Protein AF-A0A2S9F1L5-F1 (afdb_monomer_lite)

Structure (mmCIF, N/CA/C/O backbone):
data_AF-A0A2S9F1L5-F1
#
_entry.id   AF-A0A2S9F1L5-F1
#
loop_
_atom_site.group_PDB
_atom_site.id
_atom_site.type_symbol
_atom_site.label_atom_id
_atom_site.label_alt_id
_atom_site.label_comp_id
_atom_site.label_asym_id
_atom_site.label_entity_id
_atom_site.label_seq_id
_atom_site.pdbx_PDB_ins_code
_atom_site.Cartn_x
_atom_site.Cartn_y
_atom_site.Cartn_z
_atom_site.occupancy
_atom_site.B_iso_or_equiv
_atom_site.auth_seq_id
_atom_site.auth_comp_id
_atom_site.auth_asym_id
_atom_site.auth_atom_id
_atom_site.pdbx_PDB_model_num
ATOM 1 N N . ALA A 1 1 ? 30.895 2.040 0.336 1.00 32.78 1 ALA A N 1
ATOM 2 C CA . ALA A 1 1 ? 29.605 2.658 0.694 1.00 32.78 1 ALA A CA 1
ATOM 3 C C . ALA A 1 1 ? 28.663 2.482 -0.487 1.00 32.78 1 ALA A C 1
ATOM 5 O O . ALA A 1 1 ? 29.000 2.919 -1.578 1.00 32.78 1 ALA A O 1
ATOM 6 N N . THR A 1 2 ? 27.555 1.765 -0.315 1.00 33.78 2 THR A N 1
ATOM 7 C CA . THR A 1 2 ? 26.520 1.611 -1.346 1.00 33.78 2 THR A CA 1
ATOM 8 C C . THR A 1 2 ? 25.636 2.851 -1.315 1.00 33.78 2 THR A C 1
ATOM 10 O O . THR A 1 2 ? 24.820 3.004 -0.409 1.00 33.78 2 THR A O 1
ATOM 13 N N . VAL A 1 3 ? 25.852 3.774 -2.251 1.00 35.19 3 VAL A N 1
ATOM 14 C CA . VAL A 1 3 ? 24.968 4.928 -2.443 1.00 35.19 3 VAL A CA 1
ATOM 15 C C . VAL A 1 3 ? 23.669 4.389 -3.041 1.00 35.19 3 VAL A C 1
ATOM 17 O O . VAL A 1 3 ? 23.692 3.788 -4.112 1.00 35.19 3 VAL A O 1
ATOM 20 N N . ALA A 1 4 ? 22.560 4.513 -2.308 1.00 44.19 4 ALA A N 1
ATOM 21 C CA . ALA A 1 4 ? 21.244 4.132 -2.813 1.00 44.19 4 ALA A CA 1
ATOM 22 C C . ALA A 1 4 ? 20.911 4.995 -4.048 1.00 44.19 4 ALA A C 1
ATOM 24 O O . ALA A 1 4 ? 21.223 6.190 -4.021 1.00 44.19 4 ALA A O 1
ATOM 25 N N . PRO A 1 5 ? 20.324 4.433 -5.121 1.00 45.09 5 PRO A N 1
ATOM 26 C CA . PRO A 1 5 ? 20.110 5.180 -6.352 1.00 45.09 5 PRO A CA 1
ATOM 27 C C . PRO A 1 5 ? 19.227 6.401 -6.101 1.00 45.09 5 PRO A C 1
ATOM 29 O O . PRO A 1 5 ? 18.130 6.292 -5.549 1.00 45.09 5 PRO A O 1
ATOM 32 N N . ILE A 1 6 ? 19.726 7.558 -6.528 1.00 56.72 6 ILE A N 1
ATOM 33 C CA . ILE A 1 6 ? 18.923 8.748 -6.785 1.00 56.72 6 ILE A CA 1
ATOM 34 C C . ILE A 1 6 ? 18.059 8.366 -7.992 1.00 56.72 6 ILE A C 1
ATOM 36 O O . ILE A 1 6 ? 18.575 8.269 -9.096 1.00 56.72 6 ILE A O 1
ATOM 40 N N . ASP A 1 7 ? 16.786 8.067 -7.744 1.00 67.31 7 ASP A N 1
ATOM 41 C CA . ASP A 1 7 ? 15.774 7.679 -8.738 1.00 67.31 7 ASP A CA 1
ATOM 42 C C . ASP A 1 7 ? 16.015 6.335 -9.488 1.00 67.31 7 ASP A C 1
ATOM 44 O O . ASP A 1 7 ? 16.815 6.253 -10.422 1.00 67.31 7 ASP A O 1
ATOM 48 N N . PRO A 1 8 ? 15.277 5.257 -9.143 1.00 70.44 8 PRO A N 1
ATOM 49 C CA . PRO A 1 8 ? 15.315 3.979 -9.861 1.00 70.44 8 PRO A CA 1
ATOM 50 C C . PRO A 1 8 ? 15.028 4.081 -11.366 1.00 70.44 8 PRO A C 1
ATOM 52 O O . PRO A 1 8 ? 15.541 3.265 -12.130 1.00 70.44 8 PRO A O 1
ATOM 55 N N . ILE A 1 9 ? 14.249 5.073 -11.813 1.00 76.62 9 ILE A N 1
ATOM 56 C CA . ILE A 1 9 ? 13.962 5.281 -13.241 1.00 76.62 9 ILE A CA 1
ATOM 57 C C . ILE A 1 9 ? 15.231 5.680 -13.997 1.00 76.62 9 ILE A C 1
ATOM 59 O O . ILE A 1 9 ? 15.483 5.177 -15.095 1.00 76.62 9 ILE A O 1
ATOM 63 N N . ALA A 1 10 ? 16.071 6.521 -13.389 1.00 77.88 10 ALA A N 1
ATOM 64 C CA . ALA A 1 10 ? 17.339 6.937 -13.976 1.00 77.88 10 ALA A CA 1
ATOM 65 C C . ALA A 1 10 ? 18.288 5.745 -14.189 1.00 77.88 10 ALA A C 1
ATOM 67 O O . ALA A 1 10 ? 18.960 5.675 -15.217 1.00 77.88 10 ALA A O 1
ATOM 68 N N . LEU A 1 11 ? 18.278 4.766 -13.275 1.00 82.75 11 LEU A N 1
ATOM 69 C CA . LEU A 1 11 ? 19.066 3.536 -13.410 1.00 82.75 11 LEU A CA 1
ATOM 70 C C . LEU A 1 11 ? 18.625 2.701 -14.622 1.00 82.75 11 LEU A C 1
ATOM 72 O O . LEU A 1 11 ? 19.463 2.209 -15.376 1.00 82.75 11 LEU A O 1
ATOM 76 N N . PHE A 1 12 ? 17.315 2.546 -14.838 1.00 86.75 12 PHE A N 1
ATOM 77 C CA . PHE A 1 12 ? 16.807 1.808 -15.998 1.00 86.75 12 PHE A CA 1
ATOM 78 C C . PHE A 1 12 ? 17.123 2.521 -17.315 1.00 86.75 12 PHE A C 1
ATOM 80 O O . PHE A 1 12 ? 17.503 1.867 -18.287 1.00 86.75 12 PHE A O 1
ATOM 87 N N . ALA A 1 13 ? 17.026 3.853 -17.342 1.00 85.75 13 ALA A N 1
ATOM 88 C CA . ALA A 1 13 ? 17.409 4.649 -18.505 1.00 85.75 13 ALA A CA 1
ATOM 89 C C . ALA A 1 13 ? 18.908 4.501 -18.827 1.00 85.75 13 ALA A C 1
ATOM 91 O O . ALA A 1 13 ? 19.281 4.322 -19.988 1.00 85.75 13 ALA A O 1
ATOM 92 N N . GLU A 1 14 ? 19.768 4.501 -17.804 1.00 88.06 14 GLU A N 1
ATOM 93 C CA . GLU A 1 14 ? 21.205 4.276 -17.974 1.00 88.06 14 GLU A CA 1
ATOM 94 C C . GLU A 1 14 ? 21.508 2.876 -18.530 1.00 88.06 14 GLU A C 1
ATOM 96 O O . GLU A 1 14 ? 22.348 2.730 -19.422 1.00 88.06 14 GLU A O 1
ATOM 101 N N . GLU A 1 15 ? 20.798 1.842 -18.075 1.00 89.31 15 GLU A N 1
ATOM 102 C CA . GLU A 1 15 ? 20.958 0.490 -18.620 1.00 89.31 15 GLU A CA 1
ATOM 103 C C . GLU A 1 15 ? 20.517 0.386 -20.089 1.00 89.31 15 GLU A C 1
ATOM 105 O O . GLU A 1 15 ? 21.185 -0.289 -20.878 1.00 89.31 15 GLU A O 1
ATOM 110 N N . VAL A 1 16 ? 19.462 1.094 -20.509 1.00 90.81 16 VAL A N 1
ATOM 111 C CA . VAL A 1 16 ? 19.066 1.168 -21.931 1.00 90.81 16 VAL A CA 1
ATOM 112 C C . VAL A 1 16 ? 20.154 1.832 -22.778 1.00 90.81 16 VAL A C 1
ATOM 114 O O . VAL A 1 16 ? 20.496 1.328 -23.852 1.00 90.81 16 VAL A O 1
ATOM 117 N N . GLU A 1 17 ? 20.771 2.904 -22.280 1.00 89.81 17 GLU A N 1
ATOM 118 C CA . GLU A 1 17 ? 21.911 3.550 -22.941 1.00 89.81 17 GLU A CA 1
ATOM 119 C C . GLU A 1 17 ? 23.137 2.626 -23.025 1.00 89.81 17 GLU A C 1
ATOM 121 O O . GLU A 1 17 ? 23.826 2.578 -24.050 1.00 89.81 17 GLU A O 1
ATOM 126 N N . GLN A 1 18 ? 23.403 1.823 -21.992 1.00 89.19 18 GLN A N 1
ATOM 127 C CA . GLN A 1 18 ? 24.460 0.811 -22.048 1.00 89.19 18 GLN A CA 1
ATOM 128 C C . GLN A 1 18 ? 24.161 -0.260 -23.105 1.00 89.19 18 GLN A C 1
ATOM 130 O O . GLN A 1 18 ? 25.047 -0.598 -23.893 1.00 89.19 18 GLN A O 1
ATOM 135 N N . VAL A 1 19 ? 22.922 -0.753 -23.192 1.00 90.94 19 VAL A N 1
ATOM 136 C CA . VAL A 1 19 ? 22.502 -1.699 -24.241 1.00 90.94 19 VAL A CA 1
ATOM 137 C C . VAL A 1 19 ? 22.684 -1.090 -25.633 1.00 90.94 19 VAL A C 1
ATOM 139 O O . VAL A 1 19 ? 23.236 -1.747 -26.515 1.00 90.94 19 VAL A O 1
ATOM 142 N N . LYS A 1 20 ? 22.319 0.181 -25.830 1.00 90.69 20 LYS A N 1
ATOM 143 C CA . LYS A 1 20 ? 22.536 0.902 -27.093 1.00 90.69 20 LYS A CA 1
ATOM 144 C C . LYS A 1 20 ? 24.012 0.946 -27.490 1.00 90.69 20 LYS A C 1
ATOM 146 O O . LYS A 1 20 ? 24.344 0.663 -28.640 1.00 90.69 20 LYS A O 1
ATOM 151 N N . ARG A 1 21 ? 24.918 1.218 -26.542 1.00 89.25 21 ARG A N 1
ATOM 152 C CA . ARG A 1 21 ? 26.377 1.188 -26.784 1.00 89.25 21 ARG A CA 1
ATOM 153 C C . ARG A 1 21 ? 26.874 -0.201 -27.193 1.00 89.25 21 ARG A C 1
ATOM 155 O O . ARG A 1 21 ? 27.760 -0.302 -28.037 1.00 89.25 21 ARG A O 1
ATOM 162 N N . LEU A 1 22 ? 26.305 -1.266 -26.626 1.00 89.06 22 LEU A N 1
ATOM 163 C CA . LEU A 1 22 ? 26.639 -2.658 -26.964 1.00 89.06 22 LEU A CA 1
ATOM 164 C C . LEU A 1 22 ? 26.080 -3.121 -28.317 1.00 89.06 22 LEU A C 1
ATOM 166 O O . LEU A 1 22 ? 26.531 -4.139 -28.840 1.00 89.06 22 LEU A O 1
ATOM 170 N N . LEU A 1 23 ? 25.093 -2.401 -28.853 1.00 88.50 23 LEU A N 1
ATOM 171 C CA . LEU A 1 23 ? 24.484 -2.639 -30.163 1.00 88.50 23 LEU A CA 1
ATOM 172 C C . LEU A 1 23 ? 25.042 -1.712 -31.253 1.00 88.50 23 LEU A C 1
ATOM 174 O O . LEU A 1 23 ? 24.638 -1.820 -32.411 1.00 88.50 23 LEU A O 1
ATOM 178 N N . ALA A 1 24 ? 25.967 -0.811 -30.907 1.00 86.38 24 ALA A N 1
ATOM 179 C CA . ALA A 1 24 ? 26.549 0.133 -31.849 1.00 86.38 24 ALA A CA 1
ATOM 180 C C . ALA A 1 24 ? 27.286 -0.590 -32.999 1.00 86.38 24 ALA A C 1
ATOM 182 O O . ALA A 1 24 ? 27.928 -1.627 -32.770 1.00 86.38 24 ALA A O 1
ATOM 183 N N . PRO A 1 25 ? 27.254 -0.044 -34.231 1.00 80.31 25 PRO A N 1
ATOM 184 C CA . PRO A 1 25 ? 27.960 -0.621 -35.371 1.00 80.31 25 PRO A CA 1
ATOM 185 C C . PRO A 1 25 ? 29.441 -0.871 -35.064 1.00 80.31 25 PRO A C 1
ATOM 187 O O . PRO A 1 25 ? 30.115 -0.039 -34.463 1.00 80.31 25 PRO A O 1
ATOM 190 N N . GLY A 1 26 ? 29.954 -2.032 -35.473 1.00 78.06 26 GLY A N 1
ATOM 191 C CA . GLY A 1 26 ? 31.344 -2.429 -35.218 1.00 78.06 26 GLY A CA 1
ATOM 192 C C . GLY A 1 26 ? 31.583 -3.117 -33.871 1.00 78.06 26 GLY A C 1
ATOM 193 O O . GLY A 1 26 ? 32.672 -3.643 -33.647 1.00 78.06 26 GLY A O 1
ATOM 194 N N . THR A 1 27 ? 30.574 -3.207 -32.999 1.00 75.12 27 THR A N 1
ATOM 195 C CA . THR A 1 27 ? 30.660 -3.996 -31.765 1.00 75.12 27 THR A CA 1
ATOM 196 C C . THR A 1 27 ? 30.095 -5.406 -31.990 1.00 75.12 27 THR A C 1
ATOM 198 O O . THR A 1 27 ? 28.985 -5.595 -32.479 1.00 75.12 27 THR A O 1
ATOM 201 N N . ARG A 1 28 ? 30.862 -6.451 -31.647 1.00 78.88 28 ARG A N 1
ATOM 202 C CA . ARG A 1 28 ? 30.397 -7.856 -31.678 1.00 78.88 28 ARG A CA 1
ATOM 203 C C . ARG A 1 28 ? 29.862 -8.292 -30.306 1.00 78.88 28 ARG A C 1
ATOM 205 O O . ARG A 1 28 ? 30.169 -9.384 -29.842 1.00 78.88 28 ARG A O 1
ATOM 212 N N . ARG A 1 29 ? 29.101 -7.422 -29.626 1.00 86.62 29 ARG A N 1
ATOM 213 C CA . ARG A 1 29 ? 28.637 -7.616 -28.232 1.00 86.62 29 ARG A CA 1
ATOM 214 C C . ARG A 1 29 ? 27.128 -7.874 -28.105 1.00 86.62 29 ARG A C 1
ATOM 216 O O . ARG A 1 29 ? 26.561 -7.742 -27.025 1.00 86.62 29 ARG A O 1
ATOM 223 N N . GLY A 1 30 ? 26.478 -8.323 -29.181 1.00 84.56 30 GLY A N 1
ATOM 224 C CA . GLY A 1 30 ? 25.028 -8.566 -29.206 1.00 84.56 30 GLY A CA 1
ATOM 225 C C . GLY A 1 30 ? 24.524 -9.564 -28.152 1.00 84.56 30 GLY A C 1
ATOM 226 O O . GLY A 1 30 ? 23.450 -9.367 -27.594 1.00 84.56 30 GLY A O 1
ATOM 227 N N . ALA A 1 31 ? 25.304 -10.597 -27.815 1.00 86.38 31 ALA A N 1
ATOM 228 C CA . ALA A 1 31 ? 24.932 -11.551 -26.763 1.00 86.38 31 ALA A CA 1
ATOM 229 C C . ALA A 1 31 ? 24.867 -10.896 -25.369 1.00 86.38 31 ALA A C 1
ATOM 231 O O . ALA A 1 31 ? 23.965 -11.185 -24.584 1.00 86.38 31 ALA A O 1
ATOM 232 N N . GLU A 1 32 ? 25.787 -9.975 -25.081 1.00 88.56 32 GLU A N 1
ATOM 233 C CA . GLU A 1 32 ? 25.811 -9.216 -23.829 1.00 88.56 32 GLU A CA 1
ATOM 234 C C . GLU A 1 32 ? 24.656 -8.209 -23.769 1.00 88.56 32 GLU A C 1
ATOM 236 O O . GLU A 1 32 ? 23.984 -8.096 -22.743 1.00 88.56 32 GLU A O 1
ATOM 241 N N . ALA A 1 33 ? 24.370 -7.542 -24.893 1.00 90.06 33 ALA A N 1
ATOM 242 C CA . ALA A 1 33 ? 23.213 -6.663 -25.025 1.00 90.06 33 ALA A CA 1
ATOM 243 C C . ALA A 1 33 ? 21.903 -7.413 -24.733 1.00 90.06 33 ALA A C 1
ATOM 245 O O . ALA A 1 33 ? 21.088 -6.943 -23.942 1.00 90.06 33 ALA A O 1
ATOM 246 N N . LEU A 1 34 ? 21.725 -8.612 -25.302 1.00 89.94 34 LEU A N 1
ATOM 247 C CA . LEU A 1 34 ? 20.540 -9.443 -25.065 1.00 89.94 34 LEU A CA 1
ATOM 248 C C . LEU A 1 34 ? 20.431 -9.927 -23.614 1.00 89.94 34 LEU A C 1
ATOM 250 O O . LEU A 1 34 ? 19.323 -10.006 -23.087 1.00 89.94 34 LEU A O 1
ATOM 254 N N . ALA A 1 35 ? 21.549 -10.240 -22.955 1.00 89.31 35 ALA A N 1
ATOM 255 C CA . ALA A 1 35 ? 21.543 -10.650 -21.552 1.00 89.31 35 ALA A CA 1
ATOM 256 C C . ALA A 1 35 ? 21.065 -9.518 -20.627 1.00 89.31 35 ALA A C 1
ATOM 258 O O . ALA A 1 35 ? 20.206 -9.745 -19.775 1.00 89.31 35 ALA A O 1
ATOM 259 N N . ARG A 1 36 ? 21.563 -8.293 -20.838 1.00 90.06 36 ARG A N 1
ATOM 260 C CA . ARG A 1 36 ? 21.120 -7.101 -20.094 1.00 90.06 36 ARG A CA 1
ATOM 261 C C . ARG A 1 36 ? 19.664 -6.758 -20.383 1.00 90.06 36 ARG A C 1
ATOM 263 O O . ARG A 1 36 ? 18.882 -6.533 -19.464 1.00 90.06 36 ARG A O 1
ATOM 270 N N . LEU A 1 37 ? 19.278 -6.813 -21.655 1.00 91.50 37 LEU A N 1
ATOM 271 C CA . LEU A 1 37 ? 17.907 -6.557 -22.072 1.00 91.50 37 LEU A CA 1
ATOM 272 C C . LEU A 1 37 ? 16.920 -7.571 -21.473 1.00 91.50 37 LEU A C 1
ATOM 274 O O . LEU A 1 37 ? 15.808 -7.205 -21.106 1.00 91.50 37 LEU A O 1
ATOM 278 N N . ARG A 1 38 ? 17.329 -8.838 -21.321 1.00 91.00 38 ARG A N 1
ATOM 279 C CA . ARG A 1 38 ? 16.512 -9.868 -20.665 1.00 91.00 38 ARG A CA 1
ATOM 280 C C . ARG A 1 38 ? 16.194 -9.501 -19.219 1.00 91.00 38 ARG A C 1
ATOM 282 O O . ARG A 1 38 ? 15.061 -9.699 -18.799 1.00 91.00 38 ARG A O 1
ATOM 289 N N . ALA A 1 39 ? 17.158 -8.962 -18.473 1.00 88.94 39 ALA A N 1
ATOM 290 C CA . ALA A 1 39 ? 16.919 -8.516 -17.103 1.00 88.94 39 ALA A CA 1
ATOM 291 C C . ALA A 1 39 ? 15.882 -7.380 -17.055 1.00 88.94 39 ALA A C 1
ATOM 293 O O . ALA A 1 39 ? 14.930 -7.469 -16.282 1.00 88.94 39 ALA A O 1
ATOM 294 N N . LEU A 1 40 ? 16.011 -6.377 -17.933 1.00 89.50 40 LEU A N 1
ATOM 295 C CA . LEU A 1 40 ? 15.041 -5.280 -18.051 1.00 89.50 40 LEU A CA 1
ATOM 296 C C . LEU A 1 40 ? 13.640 -5.785 -18.424 1.00 89.50 40 LEU A C 1
ATOM 298 O O . LEU A 1 40 ? 12.666 -5.429 -17.773 1.00 89.50 40 LEU A O 1
ATOM 302 N N . ALA A 1 41 ? 13.543 -6.676 -19.412 1.00 89.38 41 ALA A N 1
ATOM 303 C CA . ALA A 1 41 ? 12.271 -7.232 -19.868 1.00 89.38 41 ALA A CA 1
ATOM 304 C C . ALA A 1 41 ? 11.588 -8.126 -18.815 1.00 89.38 41 ALA A C 1
ATOM 306 O O . ALA A 1 41 ? 10.364 -8.153 -18.733 1.00 89.38 41 ALA A O 1
ATOM 307 N N . ILE A 1 42 ? 12.354 -8.837 -17.978 1.00 87.62 42 ILE A N 1
ATOM 308 C CA . ILE A 1 42 ? 11.793 -9.589 -16.844 1.00 87.62 42 ILE A CA 1
ATOM 309 C C . ILE A 1 42 ? 11.185 -8.635 -15.815 1.00 87.62 42 ILE A C 1
ATOM 311 O O . ILE A 1 42 ? 10.093 -8.900 -15.317 1.00 87.62 42 ILE A O 1
ATOM 315 N N . VAL A 1 43 ? 11.883 -7.543 -15.488 1.00 85.62 43 VAL A N 1
ATOM 316 C CA . VAL A 1 43 ? 11.365 -6.531 -14.557 1.00 85.62 43 VAL A CA 1
ATOM 317 C C . VAL A 1 43 ? 10.105 -5.893 -15.135 1.00 85.62 43 VAL A C 1
ATOM 319 O O . VAL A 1 43 ? 9.093 -5.842 -14.447 1.00 85.62 43 VAL A O 1
ATOM 322 N N . ASP A 1 44 ? 10.130 -5.491 -16.402 1.00 85.62 44 ASP A N 1
ATOM 323 C CA . ASP A 1 44 ? 8.987 -4.890 -17.091 1.00 85.62 44 ASP A CA 1
ATOM 324 C C . ASP A 1 44 ? 7.751 -5.803 -17.129 1.00 85.62 44 ASP A C 1
ATOM 326 O O . ASP A 1 44 ? 6.651 -5.386 -16.754 1.00 85.62 44 ASP A O 1
ATOM 330 N N . GLY A 1 45 ? 7.941 -7.075 -17.492 1.00 83.62 45 GLY A N 1
ATOM 331 C CA . GLY A 1 45 ? 6.876 -8.075 -17.484 1.00 83.62 45 GLY A CA 1
ATOM 332 C C . GLY A 1 45 ? 6.324 -8.311 -16.078 1.00 83.62 45 GLY A C 1
ATOM 333 O O . GLY A 1 45 ? 5.110 -8.299 -15.876 1.00 83.62 45 GLY A O 1
ATOM 334 N N . ALA A 1 46 ? 7.202 -8.427 -15.075 1.00 80.25 46 ALA A N 1
ATOM 335 C CA . ALA A 1 46 ? 6.788 -8.579 -13.681 1.00 80.25 46 ALA A CA 1
ATOM 336 C C . ALA A 1 46 ? 5.973 -7.373 -13.182 1.00 80.25 46 ALA A C 1
ATOM 338 O O . ALA A 1 46 ? 4.975 -7.562 -12.483 1.00 80.25 46 ALA A O 1
ATOM 339 N N . MET A 1 47 ? 6.358 -6.153 -13.570 1.00 77.62 47 MET A N 1
ATOM 340 C CA . MET A 1 47 ? 5.618 -4.930 -13.246 1.00 77.62 47 MET A CA 1
ATOM 341 C C . MET A 1 47 ? 4.269 -4.867 -13.968 1.00 77.62 47 MET A C 1
ATOM 343 O O . MET A 1 47 ? 3.281 -4.443 -13.373 1.00 77.62 47 MET A O 1
ATOM 347 N N . SER A 1 48 ? 4.196 -5.391 -15.193 1.00 74.50 48 SER A N 1
ATOM 348 C CA . SER A 1 48 ? 2.965 -5.527 -15.986 1.00 74.50 48 SER A CA 1
ATOM 349 C C . SER A 1 48 ? 2.034 -6.658 -15.536 1.00 74.50 48 SER A C 1
ATOM 351 O O . SER A 1 48 ? 0.931 -6.805 -16.062 1.00 74.50 48 SER A O 1
ATOM 353 N N . GLY A 1 49 ? 2.438 -7.454 -14.540 1.00 68.38 49 GLY A N 1
ATOM 354 C CA . GLY A 1 49 ? 1.690 -8.626 -14.082 1.00 68.38 49 GLY A CA 1
ATOM 355 C C . GLY A 1 49 ? 1.808 -9.838 -15.013 1.00 68.38 49 GLY A C 1
ATOM 356 O O . GLY A 1 49 ? 1.109 -10.838 -14.814 1.00 68.38 49 GLY A O 1
ATOM 357 N N . GLU A 1 50 ? 2.701 -9.778 -16.001 1.00 74.56 50 GLU A N 1
ATOM 358 C CA . GLU A 1 50 ? 3.043 -10.899 -16.865 1.00 74.56 50 GLU A CA 1
ATOM 359 C C . GLU A 1 50 ? 3.936 -11.896 -16.117 1.00 74.56 50 GLU A C 1
ATOM 361 O O . GLU A 1 50 ? 4.830 -11.544 -15.348 1.00 74.56 50 GLU A O 1
ATOM 366 N N . ARG A 1 51 ? 3.661 -13.187 -16.320 1.00 61.28 51 ARG A N 1
ATOM 367 C CA . ARG A 1 51 ? 4.341 -14.290 -15.612 1.00 61.28 51 ARG A CA 1
ATOM 368 C C . ARG A 1 51 ? 5.277 -15.092 -16.508 1.00 61.28 51 ARG A C 1
ATOM 370 O O . ARG A 1 51 ? 5.947 -16.005 -16.027 1.00 61.28 51 ARG A O 1
ATOM 377 N N . LEU A 1 52 ? 5.272 -14.800 -17.803 1.00 72.88 52 LEU A N 1
ATOM 378 C CA . LEU A 1 52 ? 6.083 -15.496 -18.789 1.00 72.88 52 LEU A CA 1
ATOM 379 C C . LEU A 1 52 ? 7.424 -14.783 -18.927 1.00 72.88 52 LEU A C 1
ATOM 381 O O . LEU A 1 52 ? 7.495 -13.558 -18.908 1.00 72.88 52 LEU A O 1
ATOM 385 N N . GLN A 1 53 ? 8.496 -15.565 -19.039 1.00 78.50 53 GLN A N 1
ATOM 386 C CA . GLN A 1 53 ? 9.803 -14.995 -19.337 1.00 78.50 53 GLN A CA 1
ATOM 387 C C . GLN A 1 53 ? 9.836 -14.504 -20.788 1.00 78.50 53 GLN A C 1
ATOM 389 O O . GLN A 1 53 ? 9.296 -15.185 -21.664 1.00 78.50 53 GLN A O 1
ATOM 394 N N . PRO A 1 54 ? 10.515 -13.379 -21.058 1.00 83.44 54 PRO A N 1
ATOM 395 C CA . PRO A 1 54 ? 10.622 -12.840 -22.403 1.00 83.44 54 PRO A CA 1
ATOM 396 C C . PRO A 1 54 ? 11.378 -13.814 -23.313 1.00 83.44 54 PRO A C 1
ATOM 398 O O . PRO A 1 54 ? 12.476 -14.290 -22.993 1.00 83.44 54 PRO A O 1
ATOM 401 N N . SER A 1 55 ? 10.788 -14.100 -24.470 1.00 85.69 55 SER A N 1
ATOM 402 C CA . SER A 1 55 ? 11.382 -14.954 -25.494 1.00 85.69 55 SER A CA 1
ATOM 403 C C . SER A 1 55 ? 12.542 -14.251 -26.200 1.00 85.69 55 SER A C 1
ATOM 405 O O . SER A 1 55 ? 12.624 -13.025 -26.273 1.00 85.69 55 SER A O 1
ATOM 407 N N . GLU A 1 56 ? 13.451 -15.022 -26.797 1.00 84.88 56 GLU A N 1
ATOM 408 C CA . GLU A 1 56 ? 14.588 -14.442 -27.521 1.00 84.88 56 GLU A CA 1
ATOM 409 C C . GLU A 1 56 ? 14.150 -13.575 -28.717 1.00 84.88 56 GLU A C 1
ATOM 411 O O . GLU A 1 56 ? 14.784 -12.566 -29.024 1.00 84.88 56 GLU A O 1
ATOM 416 N N . ASN A 1 57 ? 13.027 -13.916 -29.354 1.00 85.75 57 ASN A N 1
ATOM 417 C CA . ASN A 1 57 ? 12.463 -13.135 -30.453 1.00 85.75 57 ASN A CA 1
ATOM 418 C C . ASN A 1 57 ? 11.926 -11.775 -29.991 1.00 85.75 57 ASN A C 1
ATOM 420 O O . ASN A 1 57 ? 12.102 -10.781 -30.696 1.00 85.75 57 ASN A O 1
ATOM 424 N N . GLU A 1 58 ? 11.295 -11.706 -28.819 1.00 85.19 58 GLU A N 1
ATOM 425 C CA . GLU A 1 58 ? 10.856 -10.438 -28.224 1.00 85.19 58 GLU A CA 1
ATOM 426 C C . GLU A 1 58 ? 12.052 -9.563 -27.862 1.00 85.19 58 GLU A C 1
ATOM 428 O O . GLU A 1 58 ? 12.096 -8.396 -28.248 1.00 85.19 58 GLU A O 1
ATOM 433 N N . LEU A 1 59 ? 13.079 -10.149 -27.238 1.00 90.06 59 LEU A N 1
ATOM 434 C CA . LEU A 1 59 ? 14.314 -9.435 -26.913 1.00 90.06 59 LEU A CA 1
ATOM 435 C C . LEU A 1 59 ? 14.994 -8.877 -28.171 1.00 90.06 59 LEU A C 1
ATOM 437 O O . LEU A 1 59 ? 15.434 -7.731 -28.179 1.00 90.06 59 LEU A O 1
ATOM 441 N N . ARG A 1 60 ? 15.028 -9.635 -29.274 1.00 88.81 60 ARG A N 1
ATOM 442 C CA . ARG A 1 60 ? 15.574 -9.149 -30.553 1.00 88.81 60 ARG A CA 1
ATOM 443 C C . ARG A 1 60 ? 14.762 -7.998 -31.149 1.00 88.81 60 ARG A C 1
ATOM 445 O O . ARG A 1 60 ? 15.360 -7.085 -31.711 1.00 88.81 60 ARG A O 1
ATOM 452 N N . LYS A 1 61 ? 13.431 -8.001 -31.016 1.00 89.62 61 LYS A N 1
ATOM 453 C CA . LYS A 1 61 ? 12.578 -6.886 -31.470 1.00 89.62 61 LYS A CA 1
ATOM 454 C C . LYS A 1 61 ? 12.872 -5.606 -30.693 1.00 89.62 61 LYS A C 1
ATOM 456 O O . LYS A 1 61 ? 13.014 -4.548 -31.298 1.00 89.62 61 LYS A O 1
ATOM 461 N N . VAL A 1 62 ? 12.985 -5.702 -29.371 1.00 89.00 62 VAL A N 1
ATOM 462 C CA . VAL A 1 62 ? 13.323 -4.553 -28.520 1.00 89.00 62 VAL A CA 1
ATOM 463 C C . VAL A 1 62 ? 14.753 -4.077 -28.808 1.00 89.00 62 VAL A C 1
ATOM 465 O O . VAL A 1 62 ? 14.970 -2.885 -28.997 1.00 89.00 62 VAL A O 1
ATOM 468 N N . ALA A 1 63 ? 15.714 -4.992 -28.966 1.00 89.31 63 ALA A N 1
ATOM 469 C CA . ALA A 1 63 ? 17.083 -4.652 -29.354 1.00 89.31 63 ALA A CA 1
ATOM 470 C C . ALA A 1 63 ? 17.152 -3.947 -30.721 1.00 89.31 63 ALA A C 1
ATOM 472 O O . ALA A 1 63 ? 17.916 -3.000 -30.882 1.00 89.31 63 ALA A O 1
ATOM 473 N N . ALA A 1 64 ? 16.331 -4.355 -31.695 1.00 89.06 64 ALA A N 1
ATOM 474 C CA . ALA A 1 64 ? 16.248 -3.686 -32.992 1.00 89.06 64 ALA A CA 1
ATOM 475 C C . ALA A 1 64 ? 15.722 -2.246 -32.871 1.00 89.06 64 ALA A C 1
ATOM 477 O O . ALA A 1 64 ? 16.263 -1.351 -33.515 1.00 89.06 64 ALA A O 1
ATOM 478 N N . LYS A 1 65 ? 14.719 -2.004 -32.012 1.00 90.00 65 LYS A N 1
ATOM 479 C CA . LYS A 1 65 ? 14.228 -0.646 -31.716 1.00 90.00 65 LYS A CA 1
ATOM 480 C C . LYS A 1 65 ? 15.323 0.218 -31.085 1.00 90.00 65 LYS A C 1
ATOM 482 O O . LYS A 1 65 ? 15.561 1.327 -31.553 1.00 90.00 65 LYS A O 1
ATOM 487 N N . ILE A 1 66 ? 16.043 -0.320 -30.098 1.00 90.19 66 ILE A N 1
ATOM 488 C CA . ILE A 1 66 ? 17.158 0.386 -29.445 1.00 90.19 66 ILE A CA 1
ATOM 489 C C . ILE A 1 66 ? 18.281 0.695 -30.441 1.00 90.19 66 ILE A C 1
ATOM 491 O O . ILE A 1 66 ? 18.797 1.812 -30.476 1.00 90.19 66 ILE A O 1
ATOM 495 N N . GLY A 1 67 ? 18.629 -0.266 -31.300 1.00 84.88 67 GLY A N 1
ATOM 496 C CA . GLY A 1 67 ? 19.607 -0.074 -32.372 1.00 84.88 67 GLY A CA 1
ATOM 497 C C . GLY A 1 67 ? 19.180 0.973 -33.409 1.00 84.88 67 GLY A C 1
ATOM 498 O O . GLY A 1 67 ? 20.035 1.655 -33.967 1.00 84.88 67 GLY A O 1
ATOM 499 N N . ALA A 1 68 ? 17.872 1.149 -33.625 1.00 86.38 68 ALA A N 1
ATOM 500 C CA . ALA A 1 68 ? 17.305 2.200 -34.472 1.00 86.38 68 ALA A CA 1
ATOM 501 C C . ALA A 1 68 ? 17.262 3.586 -33.795 1.00 86.38 68 ALA A C 1
ATOM 503 O O . ALA A 1 68 ? 16.880 4.563 -34.435 1.00 86.38 68 ALA A O 1
ATOM 504 N N . GLY A 1 69 ? 17.677 3.686 -32.528 1.00 84.56 69 GLY A N 1
ATOM 505 C CA . GLY A 1 69 ? 17.779 4.941 -31.786 1.00 84.56 69 GLY A CA 1
ATOM 506 C C . GLY A 1 69 ? 16.673 5.178 -30.760 1.00 84.56 69 GLY A C 1
ATOM 507 O O . GLY A 1 69 ? 16.748 6.185 -30.063 1.00 84.56 69 GLY A O 1
ATOM 508 N N . GLU A 1 70 ? 15.704 4.268 -30.626 1.00 88.00 70 GLU A N 1
ATOM 509 C CA . GLU A 1 70 ? 14.654 4.357 -29.606 1.00 88.00 70 GLU A CA 1
ATOM 510 C C . GLU A 1 70 ? 15.246 4.125 -28.210 1.00 88.00 70 GLU A C 1
ATOM 512 O O . GLU A 1 70 ? 15.836 3.079 -27.944 1.00 88.00 70 GLU A O 1
ATOM 517 N N . THR A 1 71 ? 15.093 5.094 -27.313 1.00 85.50 71 THR A N 1
ATOM 518 C CA . THR A 1 71 ? 15.590 5.012 -25.929 1.00 85.50 71 THR A CA 1
ATOM 519 C C . THR A 1 71 ? 14.538 5.396 -24.899 1.00 85.50 71 THR A C 1
ATOM 521 O O . THR A 1 71 ? 14.808 5.325 -23.700 1.00 85.50 71 THR A O 1
ATOM 524 N N . HIS A 1 72 ? 13.329 5.764 -25.332 1.00 84.81 72 HIS A N 1
ATOM 525 C CA . HIS A 1 72 ? 12.260 6.125 -24.416 1.00 84.81 72 HIS A CA 1
ATOM 526 C C . HIS A 1 72 ? 11.740 4.875 -23.695 1.00 84.81 72 HIS A C 1
ATOM 528 O O . HIS A 1 72 ? 11.260 3.926 -24.323 1.00 84.81 72 HIS A O 1
ATOM 534 N N . LEU A 1 73 ? 11.826 4.886 -22.360 1.00 83.12 73 LEU A N 1
ATOM 535 C CA . LEU A 1 73 ? 11.367 3.781 -21.512 1.00 83.12 73 LEU A CA 1
ATOM 536 C C . LEU A 1 73 ? 9.876 3.499 -21.711 1.00 83.12 73 LEU A C 1
ATOM 538 O O . LEU A 1 73 ? 9.507 2.338 -21.807 1.00 83.12 73 LEU A O 1
ATOM 542 N N . ASP A 1 74 ? 9.053 4.531 -21.885 1.00 81.31 74 ASP A N 1
ATOM 54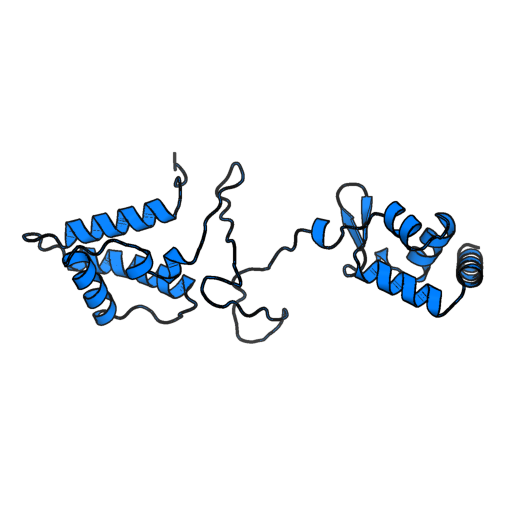3 C CA . ASP A 1 74 ? 7.603 4.399 -22.093 1.00 81.31 74 ASP A CA 1
ATOM 544 C C . ASP A 1 74 ? 7.255 3.533 -23.317 1.00 81.31 74 ASP A C 1
ATOM 546 O O . ASP A 1 74 ? 6.252 2.819 -23.337 1.00 81.31 74 ASP A O 1
ATOM 550 N N . THR A 1 75 ? 8.109 3.568 -24.344 1.00 84.00 75 THR A N 1
ATOM 551 C CA . THR A 1 75 ? 7.924 2.827 -25.599 1.00 84.00 75 THR A CA 1
ATOM 552 C C . THR A 1 75 ? 8.500 1.411 -25.530 1.00 84.00 75 THR A C 1
ATOM 554 O O . THR A 1 75 ? 8.009 0.497 -26.203 1.00 84.00 75 THR A O 1
ATOM 557 N N . LEU A 1 76 ? 9.587 1.229 -24.778 1.00 85.94 76 LEU A N 1
ATOM 558 C CA . LEU A 1 76 ? 10.344 -0.025 -24.720 1.00 85.94 76 LEU A CA 1
ATOM 559 C C . LEU A 1 76 ? 9.900 -0.938 -23.573 1.00 85.94 76 LEU A C 1
ATOM 561 O O . LEU A 1 76 ? 9.894 -2.154 -23.749 1.00 85.94 76 LEU A O 1
ATOM 565 N N . PHE A 1 77 ? 9.546 -0.344 -22.435 1.00 87.81 77 PHE A N 1
ATOM 566 C CA . PHE A 1 77 ? 9.262 -0.990 -21.154 1.00 87.81 77 PHE A CA 1
ATOM 567 C C . PHE A 1 77 ? 8.092 -0.272 -20.443 1.00 87.81 77 PHE A C 1
ATOM 569 O O . PHE A 1 77 ? 8.294 0.447 -19.454 1.00 87.81 77 PHE A O 1
ATOM 576 N N . PRO A 1 78 ? 6.856 -0.433 -20.954 1.00 82.31 78 PRO A N 1
ATOM 577 C CA . PRO A 1 78 ? 5.673 0.269 -20.453 1.00 82.31 78 PRO A CA 1
ATOM 578 C C . PRO A 1 78 ? 5.310 -0.078 -18.997 1.00 82.31 78 PRO A C 1
ATOM 580 O O . PRO A 1 78 ? 4.682 0.721 -18.294 1.00 82.31 78 PRO A O 1
ATOM 583 N N . GLY A 1 79 ? 5.692 -1.264 -18.520 1.00 79.31 79 GLY A N 1
ATOM 584 C CA . GLY A 1 79 ? 5.507 -1.682 -17.134 1.00 79.31 79 GLY A CA 1
ATOM 585 C C . GLY A 1 79 ? 6.423 -0.938 -16.170 1.00 79.31 79 GLY A C 1
ATOM 586 O O . GLY A 1 79 ? 5.989 -0.563 -15.081 1.00 79.31 79 GLY A O 1
ATOM 587 N N . ILE A 1 80 ? 7.664 -0.666 -16.581 1.00 82.12 80 ILE A N 1
ATOM 588 C CA . ILE A 1 80 ? 8.604 0.161 -15.811 1.00 82.12 80 ILE A CA 1
ATOM 589 C C . ILE A 1 80 ? 8.135 1.623 -15.783 1.00 82.12 80 ILE A C 1
ATOM 591 O O . ILE A 1 80 ? 8.126 2.228 -14.711 1.00 82.12 80 ILE A O 1
ATOM 595 N N . SER A 1 81 ? 7.691 2.185 -16.915 1.00 75.69 81 SER A N 1
ATOM 596 C CA . SER A 1 81 ? 7.203 3.577 -16.973 1.00 75.69 81 SER A CA 1
ATOM 597 C C . SER A 1 81 ? 5.910 3.813 -16.189 1.00 75.69 81 SER A C 1
ATOM 599 O O . SER A 1 81 ? 5.639 4.924 -15.744 1.00 75.69 81 SER A O 1
ATOM 601 N N . GLY A 1 82 ? 5.090 2.774 -16.007 1.00 67.00 82 GLY A N 1
ATOM 602 C CA . GLY A 1 82 ? 3.808 2.868 -15.305 1.00 67.00 82 GLY A CA 1
ATOM 603 C C . GLY A 1 82 ? 3.913 3.041 -13.785 1.00 67.00 82 GLY A C 1
ATOM 604 O O . GLY A 1 82 ? 2.881 3.146 -13.119 1.00 67.00 82 GLY A O 1
ATOM 605 N N . ILE A 1 83 ? 5.124 3.045 -13.219 1.00 65.25 83 ILE A N 1
ATOM 606 C CA . ILE A 1 83 ? 5.361 3.067 -11.775 1.00 65.25 83 ILE A CA 1
ATOM 607 C C . ILE A 1 83 ? 6.113 4.338 -11.385 1.00 65.25 83 ILE A C 1
ATOM 609 O O . ILE A 1 83 ? 7.225 4.587 -11.838 1.00 65.25 83 ILE A O 1
ATOM 613 N N . SER A 1 84 ? 5.540 5.115 -10.464 1.00 57.50 84 SER A N 1
ATOM 614 C CA . SER A 1 84 ? 6.244 6.236 -9.837 1.00 57.50 84 SER A CA 1
ATOM 615 C C . SER A 1 84 ? 6.912 5.789 -8.537 1.00 57.50 84 SER A C 1
ATOM 617 O O . SER A 1 84 ? 6.226 5.305 -7.628 1.00 57.50 84 SER A O 1
ATOM 619 N N . PHE A 1 85 ? 8.221 6.007 -8.430 1.00 60.00 85 PHE A N 1
ATOM 620 C CA . PHE A 1 85 ? 9.007 5.763 -7.225 1.00 60.00 85 PHE A CA 1
ATOM 621 C C . PHE A 1 85 ? 9.090 7.054 -6.401 1.00 60.00 85 PHE A C 1
ATOM 623 O O . PHE A 1 85 ? 9.551 8.073 -6.907 1.00 60.00 85 PHE A O 1
ATOM 630 N N . SER A 1 86 ? 8.662 7.036 -5.134 1.00 49.75 86 SER A N 1
ATOM 631 C CA . SER A 1 86 ? 8.939 8.140 -4.202 1.00 49.75 86 SER A CA 1
ATOM 632 C C . SER A 1 86 ? 9.826 7.674 -3.051 1.00 49.75 86 SER A C 1
ATOM 634 O O . SER A 1 86 ? 9.530 6.695 -2.364 1.00 49.75 86 SER A O 1
ATOM 636 N N . VAL A 1 87 ? 10.932 8.385 -2.841 1.00 45.03 87 VAL A N 1
ATOM 637 C CA . VAL A 1 87 ? 11.852 8.140 -1.728 1.00 45.03 87 VAL A CA 1
ATOM 638 C C . VAL A 1 87 ? 11.475 9.099 -0.601 1.00 45.03 87 VAL A C 1
ATOM 640 O O . VAL A 1 87 ? 11.767 10.288 -0.674 1.00 45.03 87 VAL A O 1
ATOM 643 N N . GLU A 1 88 ? 10.805 8.595 0.435 1.00 40.66 88 GLU A N 1
ATOM 644 C CA . GLU A 1 88 ? 10.609 9.319 1.697 1.00 40.66 88 GLU A CA 1
ATOM 645 C C . GLU A 1 88 ? 11.273 8.532 2.830 1.00 40.66 88 GLU A C 1
ATOM 647 O O . GLU A 1 88 ? 10.947 7.367 3.059 1.00 40.66 88 GLU A O 1
ATOM 652 N N . GLY A 1 89 ? 12.198 9.182 3.544 1.00 43.06 89 GLY A N 1
ATOM 653 C CA . GLY A 1 89 ? 12.858 8.635 4.731 1.00 43.06 89 GLY A CA 1
ATOM 654 C C . GLY A 1 89 ? 14.359 8.367 4.573 1.00 43.06 89 GLY A C 1
ATOM 655 O O . GLY A 1 89 ? 14.890 8.199 3.479 1.00 43.06 89 GLY A O 1
ATOM 656 N N . SER A 1 90 ? 15.060 8.339 5.710 1.00 40.31 90 SER A N 1
ATOM 657 C CA . SER A 1 90 ? 16.472 7.949 5.804 1.00 40.31 90 SER A CA 1
ATOM 658 C C . SER A 1 90 ? 16.575 6.419 5.781 1.00 40.31 90 SER A C 1
ATOM 660 O O . SER A 1 90 ? 16.553 5.763 6.821 1.00 40.31 90 SER A O 1
ATOM 662 N N . GLY A 1 91 ? 16.583 5.847 4.576 1.00 49.81 91 GLY A N 1
ATOM 663 C CA . GLY A 1 91 ? 16.685 4.408 4.306 1.00 49.81 91 GLY A CA 1
ATOM 664 C C . GLY A 1 91 ? 16.055 4.042 2.952 1.00 49.81 91 GLY A C 1
ATOM 665 O O . GLY A 1 91 ? 15.265 4.828 2.434 1.00 49.81 91 GLY A O 1
ATOM 666 N N . PRO A 1 92 ? 16.379 2.881 2.342 1.00 39.78 92 PRO A N 1
ATOM 667 C CA . PRO A 1 92 ? 15.822 2.478 1.049 1.00 39.78 92 PRO A CA 1
ATOM 668 C C . PRO A 1 92 ? 14.357 2.030 1.198 1.00 39.78 92 PRO A C 1
ATOM 670 O O . PRO A 1 92 ? 14.044 0.842 1.185 1.00 39.78 92 PRO A O 1
ATOM 673 N N . ALA A 1 93 ? 13.450 2.990 1.376 1.00 38.28 93 ALA A N 1
ATOM 674 C CA . ALA A 1 93 ? 12.011 2.777 1.329 1.00 38.28 93 ALA A CA 1
ATOM 675 C C . ALA A 1 93 ? 11.524 3.000 -0.110 1.00 38.28 93 ALA A C 1
ATOM 677 O O . ALA A 1 93 ? 11.558 4.117 -0.623 1.00 38.28 93 ALA A O 1
ATOM 678 N N . VAL A 1 94 ? 11.095 1.926 -0.777 1.00 40.59 94 VAL A N 1
ATOM 679 C CA . VAL A 1 94 ? 10.456 2.004 -2.097 1.00 40.59 94 VAL A CA 1
ATOM 680 C C . VAL A 1 94 ? 8.957 2.187 -1.885 1.00 40.59 94 VAL A C 1
ATOM 682 O O . VAL A 1 94 ? 8.255 1.234 -1.548 1.00 40.59 94 VAL A O 1
ATOM 685 N N . ASN A 1 95 ? 8.457 3.408 -2.074 1.00 38.91 95 ASN A N 1
ATOM 686 C CA . ASN A 1 95 ? 7.022 3.670 -2.055 1.00 38.91 95 ASN A CA 1
ATOM 687 C C . ASN A 1 95 ? 6.456 3.513 -3.471 1.00 38.91 95 ASN A C 1
ATOM 689 O O . ASN A 1 95 ? 6.809 4.263 -4.381 1.00 38.91 95 ASN A O 1
ATOM 693 N N . LEU A 1 96 ? 5.576 2.524 -3.648 1.00 44.88 96 LEU A N 1
ATOM 694 C CA . LEU A 1 96 ? 4.889 2.244 -4.907 1.00 44.88 96 LEU A CA 1
ATOM 695 C C . LEU A 1 96 ? 3.521 2.945 -4.905 1.00 44.88 96 LEU A C 1
ATOM 697 O O . LEU A 1 96 ? 2.601 2.522 -4.199 1.00 44.88 96 LEU A O 1
ATOM 701 N N . ARG A 1 97 ? 3.359 4.021 -5.683 1.00 41.59 97 ARG A N 1
ATOM 702 C CA . ARG A 1 97 ? 2.057 4.694 -5.823 1.00 41.59 97 ARG A CA 1
ATOM 703 C C . ARG A 1 97 ? 1.250 4.041 -6.945 1.00 41.59 97 ARG A C 1
ATOM 705 O O . ARG A 1 97 ? 1.542 4.216 -8.119 1.00 41.59 97 ARG A O 1
ATOM 712 N N . ILE A 1 98 ? 0.200 3.317 -6.569 1.00 43.84 98 ILE A N 1
ATOM 713 C CA . ILE A 1 98 ? -0.711 2.648 -7.507 1.00 43.84 98 ILE A CA 1
ATOM 714 C C . ILE A 1 98 ? -1.855 3.608 -7.860 1.00 43.84 98 ILE A C 1
ATOM 716 O O . ILE A 1 98 ? -2.687 3.941 -7.011 1.00 43.84 98 ILE A O 1
ATOM 720 N N . SER A 1 99 ? -1.901 4.064 -9.111 1.00 43.38 99 SER A N 1
ATOM 721 C CA . SER A 1 99 ? -2.978 4.898 -9.656 1.00 43.38 99 SER A CA 1
ATOM 722 C C . SER A 1 99 ? -4.070 4.024 -10.297 1.00 43.38 99 SER A C 1
ATOM 724 O O . SER A 1 99 ? -3.781 3.020 -10.934 1.00 43.38 99 SER A O 1
ATOM 726 N N . LYS A 1 100 ? -5.349 4.402 -10.135 1.00 45.06 100 LYS A N 1
ATOM 727 C CA . LYS A 1 100 ? -6.493 3.741 -10.807 1.00 45.06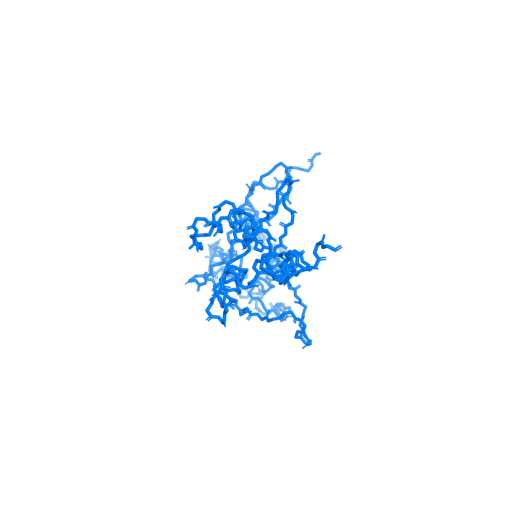 100 LYS A CA 1
ATOM 728 C C . LYS A 1 100 ? -6.806 4.308 -12.196 1.00 45.06 100 LYS A C 1
ATOM 730 O O . LYS A 1 100 ? -7.644 3.742 -12.889 1.00 45.06 100 LYS A O 1
ATOM 735 N N . LYS A 1 101 ? -6.243 5.469 -12.541 1.00 40.59 101 LYS A N 1
ATOM 736 C CA . LYS A 1 101 ? -6.619 6.237 -13.741 1.00 40.59 101 LYS A CA 1
ATOM 737 C C . LYS A 1 101 ? -5.583 6.129 -14.862 1.00 40.59 101 LYS A C 1
ATOM 739 O O . LYS A 1 101 ? -5.954 6.266 -16.017 1.00 40.59 101 LYS A O 1
ATOM 744 N N . GLU A 1 102 ? -4.337 5.826 -14.517 1.00 37.00 102 GLU A N 1
ATOM 745 C CA . GLU A 1 102 ? -3.208 5.622 -15.431 1.00 37.00 102 GLU A CA 1
ATOM 746 C C . GLU A 1 102 ? -2.315 4.494 -14.884 1.00 37.00 102 GLU A C 1
ATOM 748 O O . GLU A 1 102 ? -2.031 4.485 -13.681 1.00 37.00 102 GLU A O 1
ATOM 753 N N . GLY A 1 103 ? -1.919 3.545 -15.743 1.00 45.19 103 GLY A N 1
ATOM 754 C CA . GLY A 1 103 ? -1.128 2.350 -15.395 1.00 45.19 103 GLY A CA 1
ATOM 755 C C . GLY A 1 103 ? -1.896 1.016 -15.470 1.00 45.19 103 GLY A C 1
ATOM 756 O O . GLY A 1 103 ? -3.099 0.988 -15.734 1.00 45.19 103 GLY A O 1
ATOM 757 N N . ILE A 1 104 ? -1.188 -0.106 -15.260 1.00 36.94 104 ILE A N 1
ATOM 758 C CA . ILE A 1 104 ? -1.742 -1.473 -15.333 1.00 36.94 104 ILE A CA 1
ATOM 759 C C . ILE A 1 104 ? -2.916 -1.633 -14.344 1.00 36.94 104 ILE A C 1
ATOM 761 O O . ILE A 1 104 ? -2.761 -1.357 -13.152 1.00 36.94 104 ILE A O 1
ATOM 765 N N . PRO A 1 105 ? -4.103 -2.079 -14.797 1.00 37.78 105 PRO A N 1
ATOM 766 C CA . PRO A 1 105 ? -5.302 -2.139 -13.967 1.00 37.78 105 PRO A CA 1
ATOM 767 C C . PRO A 1 105 ? -5.151 -3.134 -12.810 1.00 37.78 105 PRO A C 1
ATOM 769 O O . PRO A 1 105 ? -5.069 -4.346 -13.005 1.00 37.78 105 PRO A O 1
ATOM 772 N N . VAL A 1 106 ? -5.173 -2.622 -11.576 1.00 44.00 106 VAL A N 1
ATOM 773 C CA . VAL A 1 106 ? -5.081 -3.444 -10.361 1.00 44.00 106 VAL A CA 1
ATOM 774 C C . VAL A 1 106 ? -6.475 -3.778 -9.832 1.00 44.00 106 VAL A C 1
ATOM 776 O O . VAL A 1 106 ? -7.280 -2.892 -9.533 1.00 44.00 106 VAL A O 1
ATOM 779 N N . LYS A 1 107 ? -6.762 -5.074 -9.673 1.00 44.84 107 LYS A N 1
ATOM 780 C CA . LYS A 1 107 ? -8.018 -5.579 -9.104 1.00 44.84 107 LYS A CA 1
ATOM 781 C C . LYS A 1 107 ? -7.843 -5.827 -7.603 1.00 44.84 107 LYS A C 1
ATOM 783 O O . LYS A 1 107 ? -7.062 -6.683 -7.203 1.00 44.84 107 LYS A O 1
ATOM 788 N N . LEU A 1 108 ? -8.570 -5.078 -6.773 1.00 44.06 108 LEU A N 1
ATOM 789 C CA . LEU A 1 108 ? -8.603 -5.297 -5.324 1.00 44.06 108 LEU A CA 1
ATOM 790 C C . LEU A 1 108 ? -9.384 -6.586 -5.034 1.00 44.06 108 LEU A C 1
ATOM 792 O O . LEU A 1 108 ? -10.522 -6.720 -5.485 1.00 44.06 108 LEU A O 1
ATOM 796 N N . MET A 1 109 ? -8.769 -7.522 -4.313 1.00 42.72 109 MET A N 1
ATOM 797 C CA . MET A 1 109 ? -9.364 -8.809 -3.946 1.00 42.72 109 MET A CA 1
ATOM 798 C C . MET A 1 109 ? -9.261 -9.022 -2.430 1.00 42.72 109 MET A C 1
ATOM 800 O O . MET A 1 109 ? -8.241 -8.641 -1.853 1.00 42.72 109 MET A O 1
ATOM 804 N N . PRO A 1 110 ? -10.284 -9.610 -1.788 1.00 46.31 110 PRO A N 1
ATOM 805 C CA . PRO A 1 110 ? -10.243 -9.950 -0.369 1.00 46.31 110 PRO A CA 1
ATOM 806 C C . PRO A 1 110 ? -9.103 -10.923 -0.042 1.00 46.31 110 PRO A C 1
ATOM 808 O O . PRO A 1 110 ? -8.754 -11.794 -0.851 1.00 46.31 110 PRO A O 1
ATOM 811 N N . GLU A 1 111 ? -8.548 -10.790 1.161 1.00 41.38 111 GLU A N 1
ATOM 812 C CA . GLU A 1 111 ? -7.568 -11.734 1.697 1.00 41.38 111 GLU A CA 1
ATOM 813 C C . GLU A 1 111 ? -8.158 -13.155 1.760 1.00 41.38 111 GLU A C 1
ATOM 815 O O . GLU A 1 111 ? -9.326 -13.342 2.091 1.00 41.38 111 GLU A O 1
ATOM 820 N N . GLY A 1 112 ? -7.354 -14.166 1.407 1.00 48.00 112 GLY A N 1
ATOM 821 C CA . GLY A 1 112 ? -7.753 -15.582 1.464 1.00 48.00 112 GLY A CA 1
ATOM 822 C C . GLY A 1 112 ? -8.195 -16.219 0.140 1.00 48.00 112 GLY A C 1
ATOM 823 O O . GLY A 1 112 ? -8.552 -17.395 0.122 1.00 48.00 112 GLY A O 1
ATOM 824 N N . THR A 1 113 ? -8.135 -15.504 -0.988 1.00 47.94 113 THR A N 1
ATOM 825 C CA . THR A 1 113 ? -8.433 -16.101 -2.304 1.00 47.94 113 THR A CA 1
ATOM 826 C C . THR A 1 113 ? -7.339 -17.104 -2.704 1.00 47.94 113 THR A C 1
ATOM 828 O O . THR A 1 113 ? -6.201 -16.723 -2.987 1.00 47.94 113 THR A O 1
ATOM 831 N N . ALA A 1 114 ? -7.673 -18.398 -2.726 1.00 40.44 114 ALA A N 1
ATOM 832 C CA . ALA A 1 114 ? -6.733 -19.472 -3.043 1.00 40.44 114 ALA A CA 1
ATOM 833 C C . ALA A 1 114 ? -6.191 -19.370 -4.485 1.00 40.44 114 ALA A C 1
ATOM 835 O O . ALA A 1 114 ? -6.947 -19.178 -5.436 1.00 40.44 114 ALA A O 1
ATOM 836 N N . GLY A 1 115 ? -4.871 -19.531 -4.646 1.00 47.44 115 GLY A N 1
ATOM 837 C CA . GLY A 1 115 ? -4.203 -19.655 -5.952 1.00 47.44 115 GLY A CA 1
ATOM 838 C C . GLY A 1 115 ? -3.394 -18.444 -6.433 1.00 47.44 115 GLY A C 1
ATOM 839 O O . GLY A 1 115 ? -2.858 -18.489 -7.540 1.00 47.44 115 GLY A O 1
ATOM 840 N N . THR A 1 116 ? -3.251 -17.374 -5.640 1.00 36.38 116 THR A N 1
ATOM 841 C CA . THR A 1 116 ? -2.470 -16.190 -6.054 1.00 36.38 116 THR A CA 1
ATOM 842 C C . THR A 1 116 ? -1.569 -15.671 -4.935 1.00 36.38 116 THR A C 1
ATOM 844 O O . THR A 1 116 ? -1.984 -15.563 -3.785 1.00 36.38 116 THR A O 1
ATOM 847 N N . ARG A 1 117 ? -0.314 -15.343 -5.272 1.00 37.25 117 ARG A N 1
ATOM 848 C CA . ARG A 1 117 ? 0.666 -14.767 -4.344 1.00 37.25 117 ARG A CA 1
ATOM 849 C C . ARG A 1 117 ? 0.370 -13.269 -4.195 1.00 37.25 117 ARG A C 1
ATOM 851 O O . ARG A 1 117 ? 0.425 -12.540 -5.181 1.00 37.25 117 ARG A O 1
ATOM 858 N N . VAL A 1 118 ? 0.008 -12.829 -2.991 1.00 40.44 118 VAL A N 1
ATOM 859 C CA . VAL A 1 118 ? -0.233 -11.413 -2.665 1.00 40.44 118 VAL A CA 1
ATOM 860 C C . VAL A 1 118 ? 1.083 -10.645 -2.836 1.00 40.44 118 VAL A C 1
ATOM 862 O O . VAL A 1 118 ? 2.062 -10.957 -2.166 1.00 40.44 118 VAL A O 1
ATOM 865 N N . VAL A 1 119 ? 1.127 -9.682 -3.764 1.00 44.75 119 VAL A N 1
ATOM 866 C CA . VAL A 1 119 ? 2.354 -8.924 -4.106 1.00 44.75 119 VAL A CA 1
ATOM 867 C C . VAL A 1 119 ? 2.549 -7.700 -3.196 1.00 44.75 119 VAL A C 1
ATOM 869 O O . VAL A 1 119 ? 3.647 -7.166 -3.091 1.00 44.75 119 VAL A O 1
ATOM 872 N N . GLY A 1 120 ? 1.520 -7.299 -2.448 1.00 42.38 120 GLY A N 1
ATOM 873 C CA . GLY A 1 120 ? 1.633 -6.279 -1.411 1.00 42.38 120 GLY A CA 1
ATOM 874 C C . GLY A 1 120 ? 0.357 -6.174 -0.584 1.00 42.38 120 GLY A C 1
ATOM 875 O O . GLY A 1 120 ? -0.747 -6.224 -1.124 1.00 42.38 120 GLY A O 1
ATOM 876 N N . VAL A 1 121 ? 0.511 -6.026 0.731 1.00 44.09 121 VAL A N 1
ATOM 877 C CA . VAL A 1 121 ? -0.590 -5.694 1.641 1.00 44.09 121 VAL A CA 1
ATOM 878 C C . VAL A 1 121 ? -0.719 -4.175 1.643 1.00 44.09 121 VAL A C 1
ATOM 880 O O . VAL A 1 121 ? 0.222 -3.474 2.020 1.00 44.09 121 VAL A O 1
ATOM 883 N N . LYS A 1 122 ? -1.868 -3.643 1.210 1.00 46.84 122 LYS A N 1
ATOM 884 C CA . LYS A 1 122 ? -2.157 -2.212 1.344 1.00 46.84 122 LYS A CA 1
ATOM 885 C C . LYS A 1 122 ? -2.288 -1.903 2.834 1.00 46.84 122 LYS A C 1
ATOM 887 O O . LYS A 1 122 ? -3.362 -2.067 3.404 1.00 46.84 122 LYS A O 1
ATOM 892 N N . ARG A 1 123 ? -1.211 -1.422 3.454 1.00 46.22 123 ARG A N 1
ATOM 893 C CA . ARG A 1 123 ? -1.302 -0.751 4.751 1.00 46.22 123 ARG A CA 1
ATOM 894 C C . ARG A 1 123 ? -2.038 0.561 4.509 1.00 46.22 123 ARG A C 1
ATOM 896 O O . ARG A 1 123 ? -1.452 1.543 4.065 1.00 46.22 123 ARG A O 1
ATOM 903 N N . VAL A 1 124 ? -3.357 0.539 4.691 1.00 54.22 124 VAL A N 1
ATOM 904 C CA . VAL A 1 124 ? -4.119 1.774 4.885 1.00 54.22 124 VAL A CA 1
ATOM 905 C C . VAL A 1 124 ? -3.471 2.447 6.087 1.00 54.22 124 VAL A C 1
ATOM 907 O O . VAL A 1 124 ? -3.232 1.778 7.092 1.00 54.22 124 VAL A O 1
ATOM 910 N N . ASN A 1 125 ? -3.099 3.719 5.952 1.00 65.44 125 ASN A N 1
ATOM 911 C CA . ASN A 1 125 ? -2.573 4.480 7.073 1.00 65.44 125 ASN A CA 1
ATOM 912 C C . ASN A 1 125 ? -3.557 4.305 8.234 1.00 65.44 125 ASN A C 1
ATOM 914 O O . ASN A 1 125 ? -4.750 4.563 8.074 1.00 65.44 125 ASN A O 1
ATOM 918 N N . GLU A 1 126 ? -3.093 3.781 9.365 1.00 69.94 126 GLU A N 1
ATOM 919 C CA . GLU A 1 126 ? -3.989 3.421 10.467 1.00 69.94 126 GLU A CA 1
ATOM 920 C C . GLU A 1 126 ? -4.762 4.648 10.959 1.00 69.94 126 GLU A C 1
ATOM 922 O O . GLU A 1 126 ? -5.901 4.522 11.391 1.00 69.94 126 GLU A O 1
ATOM 927 N N . LEU A 1 127 ? -4.190 5.844 10.801 1.00 73.69 127 LEU A N 1
ATOM 928 C CA . LEU A 1 127 ? -4.851 7.111 11.100 1.00 73.69 127 LEU A CA 1
ATOM 929 C C . LEU A 1 127 ? -5.953 7.486 10.102 1.00 73.69 127 LEU A C 1
ATOM 931 O O . LEU A 1 127 ? -6.856 8.218 10.485 1.00 73.69 127 LEU A O 1
ATOM 935 N N . ASP A 1 128 ? -5.919 6.991 8.861 1.00 76.88 128 ASP A N 1
ATOM 936 C CA . ASP A 1 128 ? -7.010 7.191 7.896 1.00 76.88 128 ASP A CA 1
ATOM 937 C C . ASP A 1 128 ? -8.209 6.296 8.235 1.00 76.88 128 ASP A C 1
ATOM 939 O O . ASP A 1 128 ? -9.358 6.707 8.066 1.00 76.88 128 ASP A O 1
ATOM 943 N N . PHE A 1 129 ? -7.945 5.071 8.710 1.00 80.81 129 PHE A N 1
ATOM 944 C CA . PHE A 1 129 ? -8.985 4.110 9.084 1.00 80.81 129 PHE A CA 1
ATOM 945 C C . PHE A 1 129 ? -9.546 4.364 10.492 1.00 80.81 129 PHE A C 1
ATOM 947 O O . PHE A 1 129 ? -10.762 4.368 10.672 1.00 80.81 129 PHE A O 1
ATOM 954 N N . TYR A 1 130 ? -8.683 4.625 11.477 1.00 86.19 130 TYR A N 1
ATOM 955 C CA . TYR A 1 130 ? -9.040 5.018 12.843 1.00 86.19 130 TYR A CA 1
ATOM 956 C C . TYR A 1 130 ? -8.875 6.531 13.026 1.00 86.19 130 TYR A C 1
ATOM 958 O O . TYR A 1 130 ? -8.102 7.012 13.858 1.00 86.19 130 TYR A O 1
ATOM 966 N N . ASN A 1 131 ? -9.591 7.299 12.217 1.00 85.44 131 ASN A N 1
ATOM 967 C CA . ASN A 1 131 ? -9.492 8.757 12.207 1.00 85.44 131 ASN A CA 1
ATOM 968 C C . ASN A 1 131 ? -10.339 9.444 13.295 1.00 85.44 131 ASN A C 1
ATOM 970 O O . ASN A 1 131 ? -10.199 10.652 13.460 1.00 85.44 131 ASN A O 1
ATOM 974 N N . LEU A 1 132 ? -11.209 8.726 14.025 1.00 89.19 132 LEU A N 1
ATOM 975 C CA . LEU A 1 132 ? -12.086 9.327 15.034 1.00 89.19 132 LEU A CA 1
ATOM 976 C C . LEU A 1 132 ? -11.515 9.187 16.441 1.00 89.19 132 LEU A C 1
ATOM 978 O O . LEU A 1 132 ? -11.198 8.093 16.906 1.00 89.19 132 LEU A O 1
ATOM 982 N N . ARG A 1 133 ? -11.467 10.291 17.182 1.00 90.31 133 ARG A N 1
ATOM 983 C CA . ARG A 1 133 ? -11.172 10.274 18.620 1.00 90.31 133 ARG A CA 1
ATOM 984 C C . ARG A 1 133 ? -12.445 10.154 19.450 1.00 90.31 133 ARG A C 1
ATOM 986 O O . ARG A 1 133 ? -13.545 10.479 19.010 1.00 90.31 133 ARG A O 1
ATOM 993 N N . PHE A 1 134 ? -12.282 9.770 20.714 1.00 88.44 134 PHE A N 1
ATOM 994 C CA . PHE A 1 134 ? -13.392 9.668 21.667 1.00 88.44 134 PHE A CA 1
ATOM 995 C C . PHE A 1 134 ? -14.223 10.965 21.765 1.00 88.44 134 PHE A C 1
ATOM 997 O O . PHE A 1 134 ? -15.451 10.928 21.767 1.00 88.44 134 PHE A O 1
ATOM 1004 N N . ASN A 1 135 ? -13.562 12.129 21.783 1.00 87.12 135 ASN A N 1
ATOM 1005 C CA . ASN A 1 135 ? -14.249 13.424 21.814 1.00 87.12 135 ASN A CA 1
ATOM 1006 C C . ASN A 1 135 ? -15.039 13.717 20.533 1.00 87.12 135 ASN A C 1
ATOM 1008 O O . ASN A 1 135 ? -16.078 14.364 20.605 1.00 87.12 135 ASN A O 1
ATOM 1012 N N . GLU A 1 136 ? -14.582 13.237 19.379 1.00 89.94 136 GLU A N 1
ATOM 1013 C CA . GLU A 1 136 ? -15.279 13.436 18.107 1.00 89.94 136 GLU A CA 1
ATOM 1014 C C . GLU A 1 136 ? -16.512 12.540 18.011 1.00 89.94 136 GLU A C 1
ATOM 1016 O O . GLU A 1 136 ? -17.558 13.008 17.569 1.00 89.94 136 GLU A O 1
ATOM 1021 N N . LEU A 1 137 ? -16.428 11.293 18.492 1.00 89.62 137 LEU A N 1
ATOM 1022 C CA . LEU A 1 137 ? -17.598 10.419 18.637 1.00 89.62 137 LEU A CA 1
ATOM 1023 C C . LEU A 1 137 ? -18.656 11.057 19.538 1.00 89.62 137 LEU A C 1
ATOM 1025 O O . LEU A 1 137 ? -19.827 11.102 19.173 1.00 89.62 137 LEU A O 1
ATOM 1029 N N . LYS A 1 138 ? -18.237 11.609 20.682 1.00 91.25 138 LYS A N 1
ATOM 1030 C CA . LYS A 1 138 ? -19.126 12.315 21.613 1.00 91.25 138 LYS A CA 1
ATOM 1031 C C . LYS A 1 138 ? -19.869 13.458 20.917 1.00 91.25 138 LYS A C 1
ATOM 1033 O O . LYS A 1 138 ? -21.088 13.543 21.019 1.00 91.25 138 LYS A O 1
ATOM 1038 N N . THR A 1 139 ? -19.142 14.309 20.191 1.00 89.88 139 THR A N 1
ATOM 1039 C CA . THR A 1 139 ? -19.728 15.450 19.472 1.00 89.88 139 THR A CA 1
ATOM 1040 C C . THR A 1 139 ? -20.660 15.002 18.348 1.00 89.88 139 THR A C 1
ATOM 1042 O O . THR A 1 139 ? -21.726 15.585 18.189 1.00 89.88 139 THR A O 1
ATOM 1045 N N . LYS A 1 140 ? -20.298 13.958 17.591 1.00 89.31 140 LYS A N 1
ATOM 1046 C CA . LYS A 1 140 ? -21.121 13.444 16.484 1.00 89.31 140 LYS A CA 1
ATOM 1047 C C . LYS A 1 140 ? -22.410 12.770 16.951 1.00 89.31 140 LYS A C 1
ATOM 1049 O O . LYS A 1 140 ? -23.428 12.913 16.290 1.00 89.31 140 LYS A O 1
ATOM 1054 N N . LEU A 1 141 ? -22.366 12.066 18.080 1.00 87.44 141 LEU A N 1
ATOM 1055 C CA . LEU A 1 141 ? -23.524 11.371 18.647 1.00 87.44 141 LEU A CA 1
ATOM 1056 C C . LEU A 1 141 ? -24.384 12.273 19.546 1.00 87.44 141 LEU A C 1
ATOM 1058 O O . LEU A 1 141 ? -25.493 11.892 19.899 1.00 87.44 141 LEU A O 1
ATOM 1062 N N . GLY A 1 142 ? -23.885 13.448 19.946 1.00 87.38 142 GLY A N 1
ATOM 1063 C CA . GLY A 1 142 ? -24.623 14.388 20.796 1.00 87.38 142 GLY A CA 1
ATOM 1064 C C . GLY A 1 142 ? -24.868 13.892 22.228 1.00 87.38 142 GLY A C 1
ATOM 1065 O O . GLY A 1 142 ? -25.783 14.372 22.889 1.00 87.38 142 GLY A O 1
ATOM 1066 N N . ILE A 1 143 ? -24.068 12.938 22.715 1.00 89.50 143 ILE A N 1
ATOM 1067 C CA . ILE A 1 143 ? -24.232 12.312 24.039 1.00 89.50 143 ILE A CA 1
ATOM 1068 C C . ILE A 1 143 ? -23.159 12.760 25.034 1.00 89.50 143 ILE A C 1
ATOM 1070 O O . ILE A 1 143 ? -22.126 13.328 24.675 1.00 89.50 143 ILE A O 1
ATOM 1074 N N . THR A 1 144 ? -23.382 12.487 26.320 1.00 89.00 144 THR A N 1
ATOM 1075 C CA . THR A 1 144 ? -22.391 12.780 27.366 1.00 89.00 144 THR A CA 1
ATOM 1076 C C . THR A 1 144 ? -21.224 11.785 27.346 1.00 89.00 144 THR A C 1
ATOM 1078 O O . THR A 1 144 ? -21.339 10.656 26.869 1.00 89.00 144 THR A O 1
ATOM 1081 N N . GLN A 1 145 ? -20.081 12.181 27.916 1.00 87.12 145 GLN A N 1
ATOM 1082 C CA . GLN A 1 145 ? -18.888 11.327 28.004 1.00 87.12 145 GLN A CA 1
ATOM 1083 C C . GLN A 1 145 ? -19.156 10.005 28.741 1.00 87.12 145 GLN A C 1
ATOM 1085 O O . GLN A 1 145 ? -18.684 8.959 28.305 1.00 87.12 145 GLN A O 1
ATOM 1090 N N . ASN A 1 146 ? -19.945 10.036 29.815 1.00 87.25 146 ASN A N 1
ATOM 1091 C CA . ASN A 1 146 ? -20.258 8.842 30.601 1.00 87.25 146 ASN A CA 1
ATOM 1092 C C . ASN A 1 146 ? -21.141 7.862 29.815 1.00 87.25 146 ASN A C 1
ATOM 1094 O O . ASN A 1 146 ? -20.881 6.662 29.815 1.00 87.25 146 ASN A O 1
ATOM 1098 N N . GLN A 1 147 ? -22.131 8.385 29.089 1.00 86.19 147 GLN A N 1
ATOM 1099 C CA . GLN A 1 147 ? -22.999 7.600 28.209 1.00 86.19 147 GLN A CA 1
ATOM 1100 C C . GLN A 1 147 ? -22.217 6.943 27.067 1.00 86.19 147 GLN A C 1
ATOM 1102 O O . GLN A 1 147 ? -22.427 5.767 26.776 1.00 86.19 147 GLN A O 1
ATOM 1107 N N . LEU A 1 148 ? -21.276 7.670 26.455 1.00 88.75 148 LEU A N 1
ATOM 1108 C CA . LEU A 1 148 ? -20.428 7.108 25.405 1.00 88.75 148 LEU A CA 1
ATOM 1109 C C . LEU A 1 148 ? -19.523 5.993 25.945 1.00 88.75 148 LEU A C 1
ATOM 1111 O O . LEU A 1 148 ? -19.414 4.944 25.316 1.00 88.75 148 LEU A O 1
ATOM 1115 N N . SER A 1 149 ? -18.906 6.186 27.116 1.00 88.62 149 SER A N 1
ATOM 1116 C CA . SER A 1 149 ? -18.102 5.139 27.760 1.00 88.62 149 SER A CA 1
ATOM 1117 C C . SER A 1 149 ? -18.926 3.882 28.046 1.00 88.62 149 SER A C 1
ATOM 1119 O O . SER A 1 149 ? -18.457 2.781 27.771 1.00 88.62 149 SER A O 1
ATOM 1121 N N . ALA A 1 150 ? -20.163 4.041 28.528 1.00 87.94 150 ALA A N 1
ATOM 1122 C CA . ALA A 1 150 ? -21.076 2.924 28.757 1.00 87.94 150 ALA A CA 1
ATOM 1123 C C . ALA A 1 150 ? -21.396 2.147 27.475 1.00 87.94 150 ALA A C 1
ATOM 1125 O O . ALA A 1 150 ? -21.340 0.920 27.480 1.00 87.94 150 ALA A O 1
ATOM 1126 N N . LEU A 1 151 ? -21.686 2.842 26.372 1.00 88.00 151 LEU A N 1
ATOM 1127 C CA . LEU A 1 151 ? -21.951 2.198 25.084 1.00 88.00 151 LEU A CA 1
ATOM 1128 C C . LEU A 1 151 ? -20.728 1.452 24.549 1.00 88.00 151 LEU A C 1
ATOM 1130 O O . LEU A 1 151 ? -20.852 0.314 24.105 1.00 88.00 151 LEU A O 1
ATOM 1134 N N . VAL A 1 152 ? -19.548 2.073 24.612 1.00 89.06 152 VAL A N 1
ATOM 1135 C CA . VAL A 1 152 ? -18.293 1.454 24.161 1.00 89.06 152 VAL A CA 1
ATOM 1136 C C . VAL A 1 152 ? -18.005 0.164 24.931 1.00 89.06 152 VAL A C 1
ATOM 1138 O O . VAL A 1 152 ? -17.566 -0.813 24.323 1.00 89.06 152 VAL A O 1
ATOM 1141 N N . GLU A 1 153 ? -18.287 0.148 26.235 1.00 87.12 153 GLU A N 1
ATOM 1142 C CA . GLU A 1 153 ? -18.108 -1.026 27.092 1.00 87.12 153 GLU A CA 1
ATOM 1143 C C . GLU A 1 153 ? -19.181 -2.101 26.848 1.00 87.12 153 GLU A C 1
ATOM 1145 O O . GLU A 1 153 ? -18.859 -3.276 26.707 1.00 87.12 153 GLU A O 1
ATOM 1150 N N . LEU A 1 154 ? -20.464 -1.727 26.771 1.00 85.88 154 LEU A N 1
ATOM 1151 C CA . LEU A 1 154 ? -21.561 -2.686 26.580 1.00 85.88 154 LEU A CA 1
ATOM 1152 C C . LEU A 1 154 ? -21.524 -3.354 25.203 1.00 85.88 154 LEU A C 1
ATOM 1154 O O . L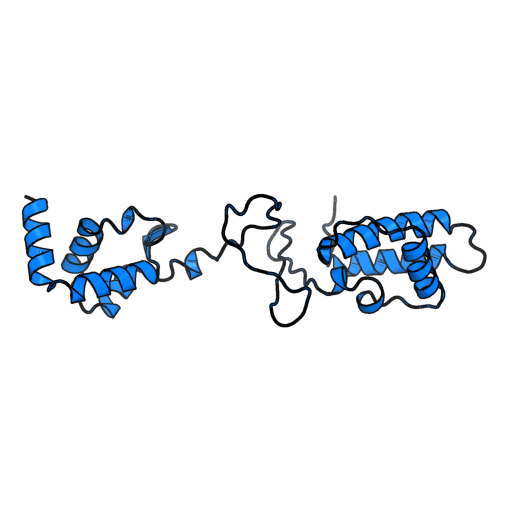EU A 1 154 ? -21.794 -4.549 25.097 1.00 85.88 154 LEU A O 1
ATOM 1158 N N . LEU A 1 155 ? -21.155 -2.603 24.164 1.00 85.19 155 LEU A N 1
ATOM 1159 C CA . LEU A 1 155 ? -21.025 -3.104 22.794 1.00 85.19 155 LEU A CA 1
ATOM 1160 C C . LEU A 1 155 ? -19.641 -3.711 22.512 1.00 85.19 155 LEU A C 1
ATOM 1162 O O . LEU A 1 155 ? -19.386 -4.132 21.386 1.00 85.19 155 LEU A O 1
ATOM 1166 N N . ASN A 1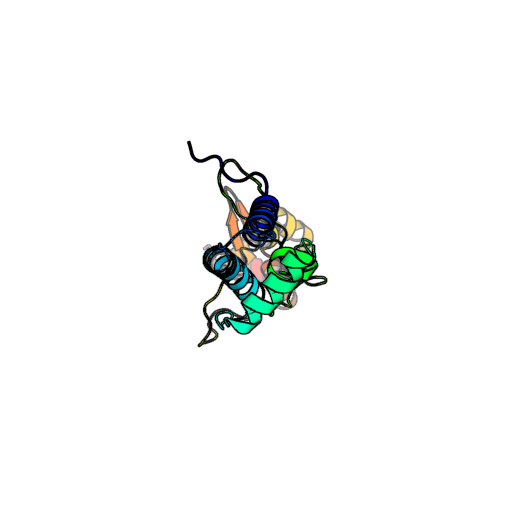 156 ? -18.746 -3.751 23.509 1.00 86.06 156 ASN A N 1
ATOM 1167 C CA . ASN A 1 156 ? -17.375 -4.261 23.397 1.00 86.06 156 ASN A CA 1
ATOM 1168 C C . ASN A 1 156 ? -16.614 -3.700 22.178 1.00 86.06 156 ASN A C 1
ATOM 1170 O O . ASN A 1 156 ? -15.860 -4.402 21.501 1.00 86.06 156 ASN A O 1
ATOM 1174 N N . ILE A 1 157 ? -16.790 -2.406 21.895 1.00 86.81 157 ILE A N 1
ATOM 1175 C CA . ILE A 1 157 ? -16.202 -1.733 20.721 1.00 86.81 157 ILE A CA 1
ATOM 1176 C C . ILE A 1 157 ? -14.668 -1.788 20.743 1.00 86.81 157 ILE A C 1
ATOM 1178 O O . ILE A 1 157 ? -14.034 -1.825 19.690 1.00 86.81 157 ILE A O 1
ATOM 1182 N N . LYS A 1 158 ? -14.072 -1.840 21.940 1.00 85.44 158 LYS A N 1
ATOM 1183 C CA . LYS A 1 158 ? -12.620 -1.957 22.146 1.00 85.44 158 LYS A CA 1
ATOM 1184 C C . LYS A 1 158 ? -12.032 -3.327 21.826 1.00 85.44 158 LYS A C 1
ATOM 1186 O O . LYS A 1 158 ? -10.818 -3.442 21.707 1.00 85.44 158 LYS A O 1
ATOM 1191 N N . THR A 1 159 ? -12.867 -4.353 21.698 1.00 81.69 159 THR A N 1
ATOM 1192 C CA . THR A 1 159 ? -12.412 -5.727 21.462 1.00 81.69 159 THR A CA 1
ATOM 1193 C C . THR A 1 159 ? -12.265 -6.036 19.974 1.00 81.69 159 THR A C 1
ATOM 1195 O O . THR A 1 159 ? -11.478 -6.904 19.614 1.00 81.69 159 THR A O 1
ATOM 1198 N N . SER A 1 160 ? -12.999 -5.332 19.105 1.00 78.81 160 SER A N 1
ATOM 1199 C CA . SER A 1 160 ? -12.950 -5.559 17.659 1.00 78.81 160 SER A CA 1
ATOM 1200 C C . SER A 1 160 ? -11.995 -4.592 16.966 1.00 78.81 160 SER A C 1
ATOM 1202 O O . SER A 1 160 ? -12.147 -3.369 17.068 1.00 78.81 160 SER A O 1
ATOM 1204 N N . GLU A 1 161 ? -11.063 -5.151 16.192 1.00 79.81 161 GLU A N 1
ATOM 1205 C CA . GLU A 1 161 ? -10.126 -4.389 15.364 1.00 79.81 161 GLU A CA 1
ATOM 1206 C C . GLU A 1 161 ? -10.855 -3.594 14.266 1.00 79.81 161 GLU A C 1
ATOM 1208 O O . GLU A 1 161 ? -10.401 -2.521 13.882 1.00 79.81 161 GLU A O 1
ATOM 1213 N N . ASP A 1 162 ? -12.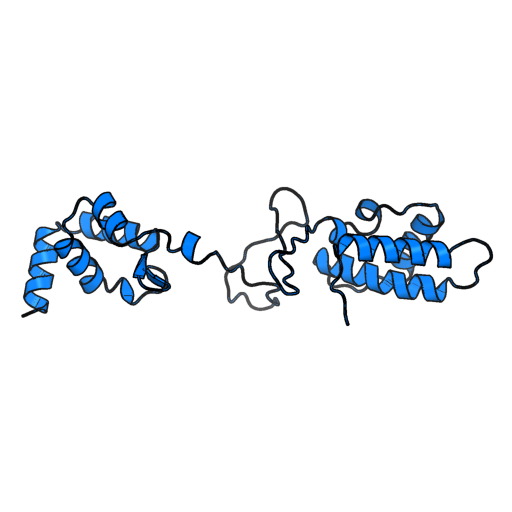052 -4.007 13.841 1.00 82.50 162 ASP A N 1
ATOM 1214 C CA . ASP A 1 162 ? -12.850 -3.247 12.866 1.00 82.50 162 ASP A CA 1
ATOM 1215 C C . ASP A 1 162 ? -13.366 -1.910 13.411 1.00 82.50 162 ASP A C 1
ATOM 1217 O O . ASP A 1 162 ? -13.722 -1.009 12.641 1.00 82.50 162 ASP A O 1
ATOM 1221 N N . TYR A 1 163 ? -13.439 -1.771 14.736 1.00 85.62 163 TYR A N 1
ATOM 1222 C CA . TYR A 1 163 ? -14.074 -0.635 15.390 1.00 85.62 163 TYR A CA 1
ATOM 1223 C C . TYR A 1 163 ? -13.090 0.289 16.089 1.00 85.62 163 TYR A C 1
ATOM 1225 O O . TYR A 1 163 ? -13.258 1.509 16.027 1.00 85.62 163 TYR A O 1
ATOM 1233 N N . SER A 1 164 ? -12.065 -0.242 16.749 1.00 87.75 164 SER A N 1
ATOM 1234 C CA . SER A 1 164 ? -11.109 0.620 17.431 1.00 87.75 164 SER A CA 1
ATOM 1235 C C . SER A 1 164 ? -9.727 0.008 17.562 1.00 87.75 164 SER A C 1
ATOM 1237 O O . SER A 1 164 ? -9.549 -1.206 17.540 1.00 87.75 164 SER A O 1
ATOM 1239 N N . LYS A 1 165 ? -8.744 0.893 17.708 1.00 85.50 165 LYS A N 1
ATOM 1240 C CA . LYS A 1 165 ? -7.345 0.542 17.910 1.00 85.50 165 LYS A CA 1
ATOM 1241 C C . LYS A 1 165 ? -6.696 1.536 18.857 1.00 85.50 165 LYS A C 1
ATOM 1243 O O . LYS A 1 165 ? -7.001 2.731 18.843 1.00 85.50 165 LYS A O 1
ATOM 1248 N N . TYR A 1 166 ? -5.796 1.040 19.695 1.00 86.38 166 TYR A N 1
ATOM 1249 C CA . TYR A 1 166 ? -4.983 1.889 20.553 1.00 86.38 166 TYR A CA 1
ATOM 1250 C C . TYR A 1 166 ? -3.765 2.383 19.770 1.00 86.38 166 TYR A C 1
ATOM 1252 O O . TYR A 1 166 ? -2.888 1.594 19.425 1.00 86.38 166 TYR A O 1
ATOM 1260 N N . ILE A 1 167 ? -3.724 3.683 19.466 1.00 80.44 167 ILE A N 1
ATOM 1261 C CA . ILE A 1 167 ? -2.667 4.297 18.658 1.00 80.44 167 ILE A CA 1
ATOM 1262 C C . ILE A 1 167 ? -1.884 5.280 19.527 1.00 80.44 167 ILE A C 1
ATOM 1264 O O . ILE A 1 167 ? -2.431 6.275 20.011 1.00 80.44 167 ILE A O 1
ATOM 1268 N N . ILE A 1 168 ? -0.584 5.006 19.683 1.00 78.50 168 ILE A N 1
ATOM 1269 C CA . ILE A 1 168 ? 0.399 5.770 20.470 1.00 78.50 168 ILE A CA 1
ATOM 1270 C C . ILE A 1 168 ? 0.012 5.863 21.956 1.00 78.50 168 ILE A C 1
ATOM 1272 O O . ILE A 1 168 ? 0.574 5.163 22.793 1.00 78.50 168 ILE A O 1
ATOM 1276 N N . THR A 1 169 ? -0.945 6.727 22.286 1.00 81.12 169 THR A N 1
ATOM 1277 C CA . THR A 1 169 ? -1.366 7.063 23.656 1.00 81.12 169 THR A CA 1
ATOM 1278 C C . THR A 1 169 ? -2.883 7.117 23.819 1.00 81.12 169 THR A C 1
ATOM 1280 O O . THR A 1 169 ? -3.372 7.359 24.921 1.00 81.12 169 THR A O 1
ATOM 1283 N N . THR A 1 170 ? -3.656 6.934 22.743 1.00 84.31 170 THR A N 1
ATOM 1284 C CA . THR A 1 170 ? -5.112 7.107 22.782 1.00 84.31 170 THR A CA 1
ATOM 1285 C C . THR A 1 170 ? -5.846 6.057 21.964 1.00 84.31 170 THR A C 1
ATOM 1287 O O . THR A 1 170 ? -5.375 5.626 20.915 1.00 84.31 170 THR A O 1
ATOM 1290 N N . TRP A 1 171 ? -7.050 5.703 22.415 1.00 87.38 171 TRP A N 1
ATOM 1291 C CA . TRP A 1 171 ? -7.992 4.921 21.619 1.00 87.38 171 TRP A CA 1
ATOM 1292 C C . TRP A 1 171 ? -8.539 5.758 20.464 1.00 87.38 171 TRP A C 1
ATOM 1294 O O . TRP A 1 171 ? -9.125 6.826 20.678 1.00 87.38 171 TRP A O 1
ATOM 1304 N N . CYS A 1 172 ? -8.359 5.234 19.259 1.00 88.50 172 CYS A N 1
ATOM 1305 C CA . CYS A 1 172 ? -8.889 5.760 18.017 1.00 88.50 172 CYS A CA 1
ATOM 1306 C C . CYS A 1 172 ? -9.948 4.796 17.475 1.00 88.50 172 CYS A C 1
ATOM 1308 O O . CYS A 1 172 ? -9.864 3.583 17.664 1.00 88.50 172 CYS A O 1
ATOM 1310 N N . TYR A 1 173 ? -10.958 5.346 16.818 1.00 90.88 173 TYR A N 1
ATOM 1311 C CA . TYR A 1 173 ? -12.151 4.640 16.383 1.00 90.88 173 TYR A CA 1
ATOM 1312 C C . TYR A 1 173 ? -12.337 4.810 14.881 1.00 90.88 173 TYR A C 1
ATOM 1314 O O . TYR A 1 173 ? -11.989 5.847 14.311 1.00 90.88 173 TYR A O 1
ATOM 1322 N N . SER A 1 174 ? -12.896 3.788 14.245 1.00 90.50 174 SER A N 1
ATOM 1323 C CA . SER A 1 174 ? -13.226 3.815 12.824 1.00 90.50 174 SER A CA 1
ATOM 1324 C C . SER A 1 174 ? -14.630 4.379 12.581 1.00 90.50 174 SER A C 1
ATOM 1326 O O . SER A 1 174 ? -15.471 4.473 13.481 1.00 90.50 174 SER A O 1
ATOM 1328 N N . GLN A 1 175 ? -14.942 4.695 11.325 1.00 88.00 175 GLN A N 1
ATOM 1329 C CA . GLN A 1 175 ? -16.303 5.044 10.896 1.00 88.00 175 GLN A CA 1
ATOM 1330 C C . GLN A 1 175 ? -17.299 3.904 11.127 1.00 88.00 175 GLN A C 1
ATOM 1332 O O . GLN A 1 175 ? -18.487 4.166 11.311 1.00 88.00 175 GLN A O 1
ATOM 1337 N N . ASN A 1 176 ? -16.839 2.651 11.133 1.00 88.88 176 ASN A N 1
ATOM 1338 C CA . ASN A 1 176 ? -17.702 1.505 11.406 1.00 88.88 176 ASN A CA 1
ATOM 1339 C C . ASN A 1 176 ? -18.160 1.500 12.869 1.00 88.88 176 ASN A C 1
ATOM 1341 O O . ASN A 1 176 ? -19.319 1.190 13.138 1.00 88.88 176 ASN A O 1
ATOM 1345 N N . ALA A 1 177 ? -17.297 1.927 13.800 1.00 89.12 177 ALA A N 1
ATOM 1346 C CA . ALA A 1 177 ? -17.681 2.101 15.198 1.00 89.12 177 ALA A CA 1
ATOM 1347 C C . ALA A 1 177 ? -18.765 3.172 15.358 1.00 89.12 177 ALA A C 1
ATOM 1349 O O . ALA A 1 177 ? -19.736 2.953 16.077 1.00 89.12 177 ALA A O 1
ATOM 1350 N N . LEU A 1 178 ? -18.636 4.302 14.650 1.00 89.81 178 LEU A N 1
ATOM 1351 C CA . LEU A 1 178 ? -19.649 5.360 14.668 1.00 89.81 178 LEU A CA 1
ATOM 1352 C C . LEU A 1 178 ? -21.007 4.844 14.171 1.00 89.81 178 LEU A C 1
ATOM 1354 O O . LEU A 1 178 ? -22.004 5.012 14.862 1.00 89.81 178 LEU A O 1
ATOM 1358 N N . LYS A 1 179 ? -21.036 4.150 13.027 1.00 90.50 179 LYS A N 1
ATOM 1359 C CA . LYS A 1 179 ? -22.274 3.561 12.482 1.00 90.50 179 LYS A CA 1
ATOM 1360 C C . LYS A 1 179 ? -22.906 2.541 13.428 1.00 90.50 179 LYS A C 1
ATOM 1362 O O . LYS A 1 179 ? -24.126 2.497 13.566 1.00 90.50 179 LYS A O 1
ATOM 1367 N N . SER A 1 180 ? -22.084 1.715 14.074 1.00 88.38 180 SER A N 1
ATOM 1368 C CA . SER A 1 180 ? -22.554 0.737 15.058 1.00 88.38 180 SER A CA 1
ATOM 1369 C C . SER A 1 180 ? -23.195 1.433 16.265 1.00 88.38 180 SER A C 1
ATOM 1371 O O . SER A 1 180 ? -24.303 1.083 16.666 1.00 88.38 180 SER A O 1
ATOM 1373 N N . LEU A 1 181 ? -22.555 2.492 16.776 1.00 88.06 181 LEU A N 1
ATOM 1374 C CA . LEU A 1 181 ? -23.093 3.320 17.858 1.00 88.06 181 LEU A CA 1
ATOM 1375 C C . LEU A 1 181 ? -24.402 4.016 17.463 1.00 88.06 181 LEU A C 1
ATOM 1377 O O . LEU A 1 181 ? -25.351 4.007 18.241 1.00 88.06 181 LEU A O 1
ATOM 1381 N N . GLU A 1 182 ? -24.488 4.568 16.253 1.00 89.44 182 GLU A N 1
ATOM 1382 C CA . GLU A 1 182 ? -25.722 5.166 15.725 1.00 89.44 182 GLU A CA 1
ATOM 1383 C C . GLU A 1 182 ? -26.853 4.135 15.632 1.00 89.44 182 GLU A C 1
ATOM 1385 O O . GLU A 1 182 ? -27.972 4.399 16.065 1.00 89.44 182 GLU A O 1
ATOM 1390 N N . THR A 1 183 ? -26.553 2.932 15.138 1.00 89.69 183 THR A N 1
ATOM 1391 C CA . THR A 1 183 ? -27.528 1.833 15.048 1.00 89.69 183 THR A CA 1
ATOM 1392 C C . THR A 1 183 ? -28.011 1.407 16.438 1.00 89.69 183 THR A C 1
ATOM 1394 O O . THR A 1 183 ? -29.201 1.185 16.652 1.00 89.69 183 THR A O 1
ATOM 1397 N N . ALA A 1 184 ? -27.109 1.344 17.422 1.00 87.19 184 ALA A N 1
ATOM 1398 C CA . ALA A 1 184 ? -27.464 1.022 18.802 1.00 87.19 184 ALA A CA 1
ATOM 1399 C C . ALA A 1 184 ? -28.382 2.081 19.441 1.00 87.19 184 ALA A C 1
ATOM 1401 O O . ALA A 1 184 ? -29.288 1.721 20.195 1.00 87.19 184 ALA A O 1
ATOM 1402 N N . LEU A 1 185 ? -28.182 3.361 19.111 1.00 86.19 185 LEU A N 1
ATOM 1403 C CA . LEU A 1 185 ? -29.042 4.461 19.558 1.00 86.19 185 LEU A CA 1
ATOM 1404 C C . LEU A 1 185 ? -30.407 4.480 18.859 1.00 86.19 185 LEU A C 1
ATOM 1406 O O . LEU A 1 185 ? -31.386 4.916 19.457 1.00 86.19 185 LEU A O 1
ATOM 1410 N N . GLN A 1 186 ? -30.496 4.000 17.616 1.00 87.75 186 GLN A N 1
ATOM 1411 C CA . GLN A 1 186 ? -31.780 3.839 16.920 1.00 87.75 186 GLN A CA 1
ATOM 1412 C C . GLN A 1 186 ? -32.622 2.715 17.525 1.00 87.75 186 GLN A C 1
ATOM 1414 O O . GLN A 1 186 ? -33.836 2.850 17.645 1.00 87.75 186 GLN A O 1
ATOM 1419 N N . ASN A 1 187 ? -31.981 1.612 17.916 1.00 87.06 187 ASN A N 1
ATOM 1420 C CA . ASN A 1 187 ? -32.678 0.459 18.481 1.00 87.06 187 ASN A CA 1
ATOM 1421 C C . ASN A 1 187 ? -33.214 0.726 19.888 1.00 87.06 187 ASN A C 1
ATOM 1423 O O . ASN A 1 187 ? -34.223 0.145 20.283 1.00 87.06 187 ASN A O 1
ATOM 1427 N N . LYS A 1 188 ? -32.506 1.546 20.666 1.00 84.62 188 LYS A N 1
ATOM 1428 C CA . LYS A 1 188 ? -32.788 1.720 22.085 1.00 84.62 188 LYS A CA 1
ATOM 1429 C C . LYS A 1 188 ? -32.323 3.092 22.576 1.00 84.62 188 LYS A C 1
ATOM 1431 O O . LYS A 1 188 ? -31.188 3.482 22.284 1.00 84.62 188 LYS A O 1
ATOM 1436 N N . PRO A 1 189 ? -33.154 3.814 23.351 1.00 86.00 189 PRO A N 1
ATOM 1437 C CA . PRO A 1 189 ? -32.797 5.134 23.852 1.00 86.00 189 PRO A CA 1
ATOM 1438 C C . PRO A 1 189 ? -31.610 5.065 24.823 1.00 86.00 189 PRO A C 1
ATOM 1440 O O . PRO A 1 189 ? -31.398 4.079 25.538 1.00 86.00 189 PRO A O 1
ATOM 1443 N N . ILE A 1 190 ? -30.815 6.136 24.856 1.00 83.00 190 ILE A N 1
ATOM 1444 C CA . ILE A 1 190 ? -29.557 6.189 25.613 1.00 83.00 190 ILE A CA 1
ATOM 1445 C C . ILE A 1 190 ? -29.761 6.005 27.125 1.00 83.00 190 ILE A C 1
ATOM 1447 O O . ILE A 1 190 ? -28.880 5.483 27.812 1.00 83.00 190 ILE A O 1
ATOM 1451 N N . GLU A 1 191 ? -30.917 6.398 27.665 1.00 84.50 191 GLU A N 1
ATOM 1452 C CA . GLU A 1 191 ? -31.230 6.251 29.086 1.00 84.50 191 GLU A CA 1
ATOM 1453 C C . GLU A 1 191 ? -31.289 4.785 29.513 1.00 84.50 191 GLU A C 1
ATOM 1455 O O . GLU A 1 191 ? -30.853 4.443 30.614 1.00 84.50 191 GLU A O 1
ATOM 1460 N N . GLU A 1 192 ? -31.808 3.908 28.656 1.00 83.75 192 GLU A N 1
ATOM 1461 C CA . GLU A 1 192 ? -31.903 2.486 28.968 1.00 83.75 192 GLU A CA 1
ATOM 1462 C C . GLU A 1 192 ? -30.540 1.793 28.859 1.00 83.75 192 GLU A C 1
ATOM 1464 O O . GLU A 1 192 ? -30.206 0.978 29.719 1.00 83.75 192 GLU A O 1
ATOM 1469 N N . TRP A 1 193 ? -29.714 2.176 27.879 1.00 84.56 193 TRP A N 1
ATOM 1470 C CA . TRP A 1 193 ? -28.309 1.753 27.807 1.00 84.56 193 TRP A CA 1
ATOM 1471 C C . TRP A 1 193 ? -27.532 2.149 29.068 1.00 84.56 193 TRP A C 1
ATOM 1473 O O . TRP A 1 193 ? -26.786 1.353 29.639 1.00 84.56 193 TRP A O 1
ATOM 1483 N N . TRP A 1 194 ? -27.741 3.376 29.552 1.00 84.44 194 TRP A N 1
ATOM 1484 C CA . TRP A 1 194 ? -27.101 3.856 30.774 1.00 84.44 194 TRP A CA 1
ATOM 1485 C C . TRP A 1 194 ? -27.569 3.096 32.025 1.00 84.44 194 TRP A C 1
ATOM 1487 O O . TRP A 1 194 ? -26.764 2.817 32.916 1.00 84.44 194 TRP A O 1
ATOM 1497 N N . ARG A 1 195 ? -28.854 2.726 32.100 1.00 85.81 195 ARG A N 1
ATOM 1498 C CA . ARG A 1 195 ? -29.385 1.897 33.197 1.00 85.81 195 ARG A CA 1
ATOM 1499 C C . ARG A 1 195 ? -28.739 0.513 33.228 1.00 85.81 195 ARG A C 1
ATOM 1501 O O . ARG A 1 195 ? -28.300 0.100 34.297 1.00 85.81 195 ARG A O 1
ATOM 1508 N N . GLU A 1 196 ? -28.630 -0.159 32.084 1.00 85.50 196 GLU A N 1
ATOM 1509 C CA . GLU A 1 196 ? -27.980 -1.475 31.987 1.00 85.50 196 GLU A CA 1
ATOM 1510 C C . GLU A 1 196 ? -26.509 -1.425 32.377 1.00 85.50 196 GLU A C 1
ATOM 1512 O O . GLU A 1 196 ? -26.034 -2.282 33.121 1.00 85.50 196 GLU A O 1
ATOM 1517 N N . TYR A 1 197 ? -25.797 -0.387 31.939 1.00 86.06 197 TYR A N 1
ATOM 1518 C CA . TYR A 1 197 ? -24.408 -0.195 32.335 1.00 86.06 197 TYR A CA 1
ATOM 1519 C C . TYR A 1 197 ? -2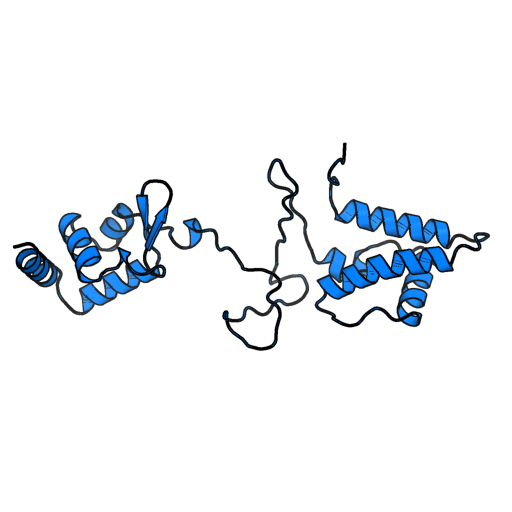4.269 -0.073 33.855 1.00 86.06 197 TYR A C 1
ATOM 1521 O O . TYR A 1 197 ? -23.425 -0.741 34.449 1.00 86.06 197 TYR A O 1
ATOM 1529 N N . ARG A 1 198 ? -25.134 0.726 34.500 1.00 84.44 198 ARG A N 1
ATOM 1530 C CA . ARG A 1 198 ? -25.109 0.884 35.961 1.00 84.44 198 ARG A CA 1
ATOM 1531 C C . ARG A 1 198 ? -25.419 -0.412 36.706 1.00 84.44 198 ARG A C 1
ATOM 1533 O O . ARG A 1 198 ? -24.785 -0.654 37.725 1.00 84.44 198 ARG A O 1
ATOM 1540 N N . MET A 1 199 ? -26.336 -1.235 36.193 1.00 82.62 199 MET A N 1
ATOM 1541 C CA . MET A 1 199 ? -26.638 -2.553 36.769 1.00 82.62 199 MET A CA 1
ATOM 1542 C C . MET A 1 199 ? -25.476 -3.539 36.618 1.00 82.62 199 MET A C 1
ATOM 1544 O O . MET A 1 199 ? -25.276 -4.369 37.490 1.00 82.62 199 MET A O 1
ATOM 1548 N N . LYS A 1 200 ? -24.703 -3.450 35.528 1.00 77.56 200 LYS A N 1
ATOM 1549 C CA . LYS A 1 200 ? -23.521 -4.295 35.295 1.00 77.56 200 LYS A CA 1
ATOM 1550 C C . LYS A 1 200 ? -22.310 -3.876 36.141 1.00 77.56 200 LYS A C 1
ATOM 1552 O O . LYS A 1 200 ? -21.456 -4.705 36.430 1.00 77.56 200 LYS A O 1
ATOM 1557 N N . SER A 1 201 ? -22.202 -2.592 36.487 1.00 65.88 201 SER A N 1
ATOM 1558 C CA . SER A 1 201 ? -21.101 -2.044 37.298 1.00 65.88 201 SER A CA 1
ATOM 1559 C C . SER A 1 201 ? -21.295 -2.174 38.816 1.00 65.88 201 SER A C 1
ATOM 1561 O O . SER A 1 201 ? -20.449 -1.687 39.566 1.00 65.88 201 SER A O 1
ATOM 1563 N N . GLN A 1 202 ? -22.420 -2.748 39.250 1.00 53.78 202 GLN A N 1
ATOM 1564 C CA . GLN A 1 202 ? -22.818 -2.928 40.647 1.00 53.78 202 GLN A CA 1
ATOM 1565 C C . GLN A 1 202 ? -22.667 -4.396 41.049 1.00 53.78 202 GLN A C 1
ATOM 1567 O O . GLN A 1 202 ? -22.234 -4.627 42.198 1.00 53.78 202 GLN A O 1
#

pLDDT: mean 74.92, std 18.4, range [32.78, 91.5]

Foldseek 3Di:
DDDDDPDPVVVLLVLLVVLLVCLDPPHPRPVVSLVSLQVLVVQLCVLLVHDDRDDSVLSVVLSVCSPVPDRDCCVRRVSSVQWDFDDDDDDPDTDTDDDCPTHRHDDDDDPPDPDDDDPDDPPPPVCVFLVAALVNLCVVVVHDSLLSVLCCVVVVQVVDPNFWDDDPHGITGGVVVSVVSVVVCVVDPSVVSSVVSVVVVD

Sequence (202 aa):
ATVAPIDPIALFAEEVEQVKRLLAPGTRRGAEALARLRALAIVDGAMSGERLQPSENELRKVAAKIGAGETHLDTLFPGISGISFSVEGSGPAVNLRISKKEGIPVKLMPEGTAGTRVVGVKRVNELDFYNLRFNELKTKLGITQNQLSALVELLNIKTSEDYSKYIITTWCYSQNALKSLETALQNKPIEEWWREYRMKSQ

Secondary structure (DSSP, 8-state):
-----S-HHHHHHHHHHHHHHHTSTT---HHHHHHHHHHHHHHHHHHTT--SPPPHHHHHHHHHHHHTT---HHHH-HHHHT-EEE--SSS---EEE--SSSSS------TT-TT----------HHHHS-EEHHHHHHHHT--HHHHHHHHHHTTTTT-TTTEEEETTEEEE-HHHHHHHHHHHHHS-HHHHHHHHHHHT-

Radius of gyration: 27.73 Å; chains: 1; bounding box: 64×35×76 Å